Protein 3BS4 (pdb70)

Sequence (248 aa):
SLSWEIEELDREIGKIKKHSLILIHEEDASSRGKDILFYILSRKLKSSDNLVGMFSISYPLQLIIRILSSSRFGVDVIKYLENHRLAIVDTFGSFHGIMPGVWWYLEGMLSSEETLPIKYAKKAVEDHKKVWMDLNLFEGRELYGFAIISMSGYLEVFTPEETLRYLETSAEVRYGHPAYKKYPRGTNFWLWEGVKDKRVLLSVYRRADYVLKTRSSLGENGIKRELLVIKTPKVRFEYEFKGNEPKLRREGNIF

Nearest PDB structures (foldseek):
  3bs4-assembly1_A  TM=1.004E+00  e=6.504E-52  Pyrococcus horikoshii OT3
  2dr3-assembly1_E  TM=7.904E-01  e=7.275E-11  Pyrococcus horikoshii OT3
  7dy1-assembly1_A  TM=7.312E-01  e=3.753E-09  Thermosynechococcus vestitus BP-1
  7v3x-assembly1_C  TM=7.006E-01  e=1.610E-08  Synechococcus elongatus PCC 7942 = FACHB-805
  7v3x-assembly2_I  TM=6.984E-01  e=1.931E-08  Synechococcus elongatus PCC 7942 = FACHB-805

Structure (mmCIF, N/CA/C/O backbone):
data_3BS4
#
_entry.id   3BS4
#
_cell.length_a   97.241
_cell.length_b   71.121
_cell.length_c   49.581
_cell.angle_alpha   90.000
_cell.angle_beta   93.010
_cell.angle_gamma   90.000
#
_symmetry.space_group_name_H-M   'C 1 2 1'
#
loop_
_entity.id
_entity.type
_entity.pdbx_description
1 polymer 'Uncharacterized protein PH0321'
2 polymer 'Unknown peptide'
3 water water
#
loop_
_atom_site.group_PDB
_atom_site.id
_atom_site.type_symbol
_atom_site.label_atom_id
_atom_site.label_alt_id
_atom_site.label_comp_id
_atom_site.label_asym_id
_atom_site.label_entity_id
_atom_site.label_seq_id
_atom_site.pdbx_PDB_ins_code
_atom_site.Cartn_x
_atom_site.Cartn_y
_atom_site.Cartn_z
_atom_site.occupancy
_atom_site.B_iso_or_equiv
_atom_site.auth_seq_id
_atom_site.auth_comp_id
_atom_site.auth_asym_id
_atom_site.auth_atom_id
_atom_site.pdbx_PDB_model_num
ATOM 1 N N . SER A 1 2 ? 34.025 32.769 15.865 1.00 28.55 1 SER A N 1
ATOM 2 C CA . SER A 1 2 ? 32.607 32.368 16.111 1.00 28.05 1 SER A CA 1
ATOM 3 C C . SER A 1 2 ? 31.735 33.579 16.437 1.00 27.58 1 SER A C 1
ATOM 4 O O . SER A 1 2 ? 32.235 34.634 16.847 1.00 28.29 1 SER A O 1
ATOM 7 N N . LEU A 1 3 ? 30.423 33.426 16.238 1.00 25.54 2 LEU A N 1
ATOM 8 C CA . LEU A 1 3 ? 29.486 34.546 16.249 1.00 24.39 2 LEU A CA 1
ATOM 9 C C . LEU A 1 3 ? 28.434 34.359 17.332 1.00 23.34 2 LEU A C 1
ATOM 10 O O . LEU A 1 3 ? 27.998 33.248 17.569 1.00 24.26 2 LEU A O 1
ATOM 15 N N . SER A 1 4 ? 28.034 35.444 17.983 1.00 22.91 3 SER A N 1
ATOM 16 C CA . SER A 1 4 ? 27.064 35.345 19.074 1.00 22.59 3 SER A CA 1
ATOM 17 C C . SER A 1 4 ? 25.679 34.950 18.571 1.00 22.47 3 SER A C 1
ATOM 18 O O . SER A 1 4 ? 25.239 35.398 17.503 1.00 22.41 3 SER A O 1
ATOM 21 N N . TRP A 1 5 ? 24.989 34.132 19.359 1.00 22.12 4 TRP A N 1
ATOM 22 C CA . TRP A 1 5 ? 23.546 33.924 19.186 1.00 21.83 4 TRP A CA 1
ATOM 23 C C . TRP A 1 5 ? 22.711 35.168 19.498 1.00 22.87 4 TRP A C 1
ATOM 24 O O . TRP A 1 5 ? 21.513 35.196 19.201 1.00 22.58 4 TRP A O 1
ATOM 35 N N . GLU A 1 6 ? 23.335 36.171 20.136 1.00 23.09 5 GLU A N 1
ATOM 36 C CA . GLU A 1 6 ? 22.669 37.377 20.664 1.00 24.74 5 GLU A CA 1
ATOM 37 C C . GLU A 1 6 ? 21.742 37.100 21.849 1.00 25.19 5 GLU A C 1
ATOM 38 O O . GLU A 1 6 ? 20.932 37.953 22.246 1.00 25.59 5 GLU A O 1
ATOM 44 N N . ILE A 1 7 ? 21.883 35.897 22.398 1.00 25.98 6 ILE A N 1
ATOM 45 C CA . ILE A 1 7 ? 21.157 35.443 23.569 1.00 27.16 6 ILE A CA 1
ATOM 46 C C . ILE A 1 7 ? 22.212 34.762 24.428 1.00 27.12 6 ILE A C 1
ATOM 47 O O . ILE A 1 7 ? 22.779 33.743 24.037 1.00 26.89 6 ILE A O 1
ATOM 52 N N . GLU A 1 8 ? 22.494 35.363 25.582 1.00 28.09 7 GLU A N 1
ATOM 53 C CA . GLU A 1 8 ? 23.627 34.964 26.411 1.00 29.03 7 GLU A CA 1
ATOM 54 C C . GLU A 1 8 ? 23.562 33.503 26.852 1.00 28.26 7 GLU A C 1
ATOM 55 O O . GLU A 1 8 ? 24.579 32.801 26.884 1.00 28.15 7 GLU A O 1
ATOM 61 N N . GLU A 1 9 ? 22.357 33.035 27.174 1.00 27.66 8 GLU A N 1
ATOM 62 C CA . GLU A 1 9 ? 22.176 31.652 27.603 1.00 27.59 8 GLU A CA 1
ATOM 63 C C . GLU A 1 9 ? 22.595 30.644 26.535 1.00 26.74 8 GLU A C 1
ATOM 64 O O . GLU A 1 9 ? 23.152 29.601 26.844 1.00 26.43 8 GLU A O 1
ATOM 70 N N . LEU A 1 10 ? 22.326 30.964 25.271 1.00 25.73 9 LEU A N 1
ATOM 71 C CA . LEU A 1 10 ? 22.767 30.105 24.185 1.00 25.27 9 LEU A CA 1
ATOM 72 C C . LEU A 1 10 ? 24.286 30.123 24.008 1.00 25.40 9 LEU A C 1
ATOM 73 O O . LEU A 1 10 ? 24.920 29.067 23.885 1.00 25.13 9 LEU A O 1
ATOM 78 N N . ASP A 1 11 ? 24.870 31.321 23.993 1.00 25.42 10 ASP A N 1
ATOM 79 C CA . ASP A 1 11 ? 26.332 31.437 23.926 1.00 26.25 10 ASP A CA 1
ATOM 80 C C . ASP A 1 11 ? 26.992 30.611 25.043 1.00 27.38 10 ASP A C 1
ATOM 81 O O . ASP A 1 11 ? 27.942 29.872 24.795 1.00 27.48 10 ASP A O 1
ATOM 86 N N . ARG A 1 12 ? 26.457 30.713 26.256 1.00 28.80 11 ARG A N 1
ATOM 87 C CA . ARG A 1 12 ? 27.039 30.010 27.408 1.00 31.19 11 ARG A CA 1
ATOM 88 C C . ARG A 1 12 ? 26.873 28.496 27.345 1.00 31.00 11 ARG A C 1
ATOM 89 O O . ARG A 1 12 ? 27.827 27.751 27.582 1.00 31.96 11 ARG A O 1
ATOM 97 N N . GLU A 1 13 ? 25.664 28.037 27.025 1.00 30.96 12 GLU A N 1
ATOM 98 C CA . GLU A 1 13 ? 25.333 26.618 27.136 1.00 30.82 12 GLU A CA 1
ATOM 99 C C . GLU A 1 13 ? 25.702 25.773 25.932 1.00 30.40 12 GLU A C 1
ATOM 100 O O . GLU A 1 13 ? 26.100 24.625 26.088 1.00 30.74 12 GLU A O 1
ATOM 106 N N . ILE A 1 14 ? 25.564 26.315 24.726 1.00 29.48 13 ILE A N 1
ATOM 107 C CA . ILE A 1 14 ? 25.928 25.548 23.542 1.00 28.91 13 ILE A CA 1
ATOM 108 C C . ILE A 1 14 ? 27.092 26.140 22.736 1.00 28.07 13 ILE A C 1
ATOM 109 O O . ILE A 1 14 ? 27.526 25.547 21.749 1.00 28.51 13 ILE A O 1
ATOM 114 N N . GLY A 1 15 ? 27.586 27.299 23.165 1.00 27.72 14 GLY A N 1
ATOM 115 C CA . GLY A 1 15 ? 28.709 27.954 22.504 1.00 26.99 14 GLY A CA 1
ATOM 116 C C . GLY A 1 15 ? 28.253 28.818 21.348 1.00 27.10 14 GLY A C 1
ATOM 117 O O . GLY A 1 15 ? 27.126 28.682 20.868 1.00 26.48 14 GLY A O 1
ATOM 118 N N . LYS A 1 16 ? 29.138 29.705 20.912 1.00 25.98 15 LYS A N 1
ATOM 119 C CA . LYS A 1 16 ? 28.855 30.615 19.811 1.00 25.79 15 LYS A CA 1
ATOM 120 C C . LYS A 1 16 ? 28.763 29.889 18.464 1.00 24.71 15 LYS A C 1
ATOM 121 O O . LYS A 1 16 ? 29.143 28.728 18.340 1.00 24.28 15 LYS A O 1
ATOM 127 N N . ILE A 1 17 ? 28.223 30.582 17.466 1.00 23.72 16 ILE A N 1
ATOM 128 C CA . ILE A 1 17 ? 27.968 29.979 16.162 1.00 22.96 16 ILE A CA 1
ATOM 129 C C . ILE A 1 17 ? 29.230 29.925 15.310 1.00 22.97 16 ILE A C 1
ATOM 130 O O . ILE A 1 17 ? 29.906 30.934 15.143 1.00 22.84 16 ILE A O 1
ATOM 135 N N . LYS A 1 18 ? 29.529 28.748 14.768 1.00 23.63 17 LYS A N 1
ATOM 136 C CA . LYS A 1 18 ? 30.602 28.591 13.800 1.00 24.30 17 LYS A CA 1
ATOM 137 C C . LYS A 1 18 ? 30.286 29.421 12.557 1.00 24.31 17 LYS A C 1
ATOM 138 O O . LYS A 1 18 ? 29.234 29.264 11.933 1.00 23.75 17 LYS A O 1
ATOM 144 N N . LYS A 1 19 ? 31.190 30.333 12.224 1.00 23.71 18 LYS A N 1
ATOM 145 C CA . LYS A 1 19 ? 31.004 31.217 11.090 1.00 23.49 18 LYS A CA 1
ATOM 146 C C . LYS A 1 19 ? 30.642 30.441 9.811 1.00 22.74 18 LYS A C 1
ATOM 147 O O . LYS A 1 19 ? 31.235 29.402 9.502 1.00 22.92 18 LYS A O 1
ATOM 153 N N . HIS A 1 20 ? 29.632 30.947 9.106 1.00 21.84 19 HIS A N 1
ATOM 154 C CA . HIS A 1 20 ? 29.136 30.400 7.836 1.00 21.91 19 HIS A CA 1
ATOM 155 C C . HIS A 1 20 ? 28.149 29.252 7.970 1.00 20.70 19 HIS A C 1
ATOM 156 O O . HIS A 1 20 ? 27.733 28.677 6.968 1.00 21.09 19 HIS A O 1
ATOM 163 N N . SER A 1 21 ? 27.780 28.929 9.205 1.00 19.67 20 SER A N 1
ATOM 164 C CA . SER A 1 21 ? 26.819 27.881 9.452 1.00 18.87 20 SER A CA 1
ATOM 165 C C . SER A 1 21 ? 25.446 28.254 8.907 1.00 17.88 20 SER A C 1
ATOM 166 O O . SER A 1 21 ? 25.150 29.434 8.707 1.00 18.12 20 SER A O 1
ATOM 169 N N . LEU A 1 22 ? 24.627 27.223 8.692 1.00 16.72 21 LEU A N 1
ATOM 170 C CA . LEU A 1 22 ? 23.201 27.387 8.448 1.00 15.73 21 LEU A CA 1
ATOM 171 C C . LEU A 1 22 ? 22.495 26.941 9.720 1.00 15.81 21 LEU A C 1
ATOM 172 O O . LEU A 1 22 ? 22.734 25.831 10.215 1.00 15.81 21 LEU A O 1
ATOM 177 N N . ILE A 1 23 ? 21.637 27.822 10.244 1.00 14.76 22 ILE A N 1
ATOM 178 C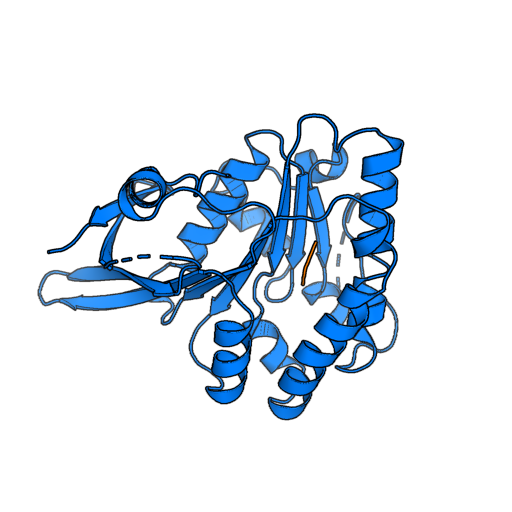 CA . ILE A 1 23 ? 20.864 27.569 11.459 1.00 14.56 22 ILE A CA 1
ATOM 179 C C . ILE A 1 23 ? 19.396 27.483 11.078 1.00 14.43 22 ILE A C 1
ATOM 180 O O . ILE A 1 23 ? 18.849 28.402 10.482 1.00 15.33 22 ILE A O 1
ATOM 185 N N . LEU A 1 24 ? 18.754 26.391 11.466 1.00 13.51 23 LEU A N 1
ATOM 186 C CA . LEU A 1 24 ? 17.304 26.273 11.330 1.00 13.82 23 LEU A CA 1
ATOM 187 C C . LEU A 1 24 ? 16.633 26.556 12.652 1.00 14.31 23 LEU A C 1
ATOM 188 O O . LEU A 1 24 ? 16.935 25.911 13.651 1.00 14.40 23 LEU A O 1
ATOM 193 N N . ILE A 1 25 ? 15.699 27.510 12.659 1.00 14.44 24 ILE A N 1
ATOM 194 C CA . ILE A 1 25 ? 14.808 27.716 13.798 1.00 15.01 24 ILE A CA 1
ATOM 195 C C . ILE A 1 25 ? 13.490 27.072 13.371 1.00 15.08 24 ILE A C 1
ATOM 196 O O . ILE A 1 25 ? 12.793 27.568 12.467 1.00 15.31 24 ILE A O 1
ATOM 201 N N . HIS A 1 26 ? 13.170 25.943 13.990 1.00 14.44 25 HIS A N 1
ATOM 202 C CA . HIS A 1 26 ? 11.919 25.247 13.716 1.00 14.68 25 HIS A CA 1
ATOM 203 C C . HIS A 1 26 ? 10.893 25.628 14.775 1.00 14.47 25 HIS A C 1
ATOM 204 O O . HIS A 1 26 ? 10.952 25.130 15.922 1.00 14.88 25 HIS A O 1
ATOM 211 N N . GLU A 1 27 ? 9.970 26.518 14.402 1.00 14.81 26 GLU A N 1
ATOM 212 C CA . GLU A 1 27 ? 8.894 26.948 15.310 1.00 16.15 26 GLU A CA 1
ATOM 213 C C . GLU A 1 27 ? 7.778 25.915 15.143 1.00 16.29 26 GLU A C 1
ATOM 214 O O . GLU A 1 27 ? 6.992 26.004 14.196 1.00 17.11 26 GLU A O 1
ATOM 220 N N . GLU A 1 28 ? 7.744 24.913 16.015 1.00 17.52 27 GLU A N 1
ATOM 221 C CA . GLU A 1 28 ? 6.824 23.778 15.822 1.00 18.79 27 GLU A CA 1
ATOM 222 C C . GLU A 1 28 ? 5.337 24.177 15.938 1.00 19.45 27 GLU A C 1
ATOM 223 O O . GLU A 1 28 ? 4.460 23.614 15.249 1.00 19.88 27 GLU A O 1
ATOM 229 N N . ASP A 1 29 ? 5.054 25.126 16.823 1.00 19.43 28 ASP A N 1
ATOM 230 C CA . ASP A 1 29 ? 3.701 25.684 16.941 1.00 20.23 28 ASP A CA 1
ATOM 231 C C . ASP A 1 29 ? 3.737 27.193 17.132 1.00 19.93 28 ASP A C 1
ATOM 232 O O . ASP A 1 29 ? 4.691 27.750 17.701 1.00 20.66 28 ASP A O 1
ATOM 237 N N . ALA A 1 30 ? 2.684 27.869 16.669 1.00 19.79 29 ALA A N 1
ATOM 238 C CA . ALA A 1 30 ? 2.670 29.305 16.652 1.00 19.29 29 ALA A CA 1
ATOM 239 C C . ALA A 1 30 ? 2.719 29.928 18.039 1.00 18.95 29 ALA A C 1
ATOM 240 O O . ALA A 1 30 ? 3.313 30.981 18.204 1.00 19.11 29 ALA A O 1
ATOM 242 N N . SER A 1 31 ? 2.108 29.269 19.025 1.00 18.70 30 SER A N 1
ATOM 243 C CA . SER A 1 31 ? 2.060 29.818 20.383 1.00 19.17 30 SER A CA 1
ATOM 244 C C . SER A 1 31 ? 3.451 29.912 20.989 1.00 18.79 30 SER A C 1
ATOM 245 O O . SER A 1 31 ? 3.678 30.711 21.884 1.00 19.31 30 SER A O 1
ATOM 248 N N . SER A 1 32 ? 4.395 29.121 20.487 1.00 18.98 31 SER A N 1
ATOM 249 C CA . SER A 1 32 ? 5.750 29.156 21.075 1.00 18.60 31 SER A CA 1
ATOM 250 C C . SER A 1 32 ? 6.476 30.481 20.845 1.00 18.56 31 SER A C 1
ATOM 251 O O . SER A 1 32 ? 7.432 30.798 21.557 1.00 18.91 31 SER A O 1
ATOM 254 N N . ARG A 1 33 ? 6.053 31.225 19.822 1.00 18.95 32 ARG A N 1
ATOM 255 C CA . ARG A 1 33 ? 6.698 32.485 19.457 1.00 19.06 32 ARG A CA 1
ATOM 256 C C . ARG A 1 33 ? 8.187 32.335 19.113 1.00 18.74 32 ARG A C 1
ATOM 257 O O . ARG A 1 33 ? 8.959 33.275 19.264 1.00 18.34 32 ARG A O 1
ATOM 265 N N . GLY A 1 34 ? 8.591 31.156 18.633 1.00 18.45 33 GLY A N 1
ATOM 266 C CA . GLY A 1 34 ? 9.962 30.983 18.146 1.00 19.34 33 GLY A CA 1
ATOM 267 C C . GLY A 1 34 ? 10.319 31.982 17.053 1.00 19.30 33 GLY A C 1
ATOM 268 O O . GLY A 1 34 ? 11.462 32.397 16.917 1.00 19.34 33 GLY A O 1
ATOM 269 N N . LYS A 1 35 ? 9.329 32.377 16.272 1.00 19.24 34 LYS A N 1
ATOM 270 C CA . LYS A 1 35 ? 9.537 33.388 15.236 1.00 20.49 34 LYS A CA 1
ATOM 271 C C . LYS A 1 35 ? 10.024 34.697 15.853 1.00 19.77 34 LYS A C 1
ATOM 272 O O . LYS A 1 35 ? 10.907 35.372 15.309 1.00 19.47 34 LYS A O 1
ATOM 278 N N . ASP A 1 36 ? 9.469 35.043 17.010 1.00 19.77 35 ASP A N 1
ATOM 279 C CA . ASP A 1 36 ? 9.888 36.270 17.704 1.00 20.52 35 ASP A CA 1
ATOM 280 C C . ASP A 1 36 ? 11.324 36.187 18.214 1.00 19.92 35 ASP A C 1
ATOM 281 O O . ASP A 1 36 ? 12.010 37.206 18.300 1.00 20.88 35 ASP A O 1
ATOM 286 N N . ILE A 1 37 ? 11.797 34.980 18.542 1.00 18.93 36 ILE A N 1
ATOM 287 C CA . ILE A 1 37 ? 13.198 34.812 18.942 1.00 19.24 36 ILE A CA 1
ATOM 288 C C . ILE A 1 37 ? 14.081 35.139 17.731 1.00 19.47 36 ILE A C 1
ATOM 289 O O . ILE A 1 37 ? 15.088 35.853 17.852 1.00 20.14 36 ILE A O 1
ATOM 294 N N . LEU A 1 38 ? 13.686 34.636 16.557 1.00 18.98 37 LEU A N 1
ATOM 295 C CA . LEU A 1 38 ? 14.463 34.913 15.352 1.00 18.46 37 LEU A CA 1
ATOM 296 C C . LEU A 1 38 ? 14.447 36.397 14.989 1.00 17.83 37 LEU A C 1
ATOM 297 O O . LEU A 1 38 ? 15.499 36.938 14.605 1.00 17.75 37 LEU A O 1
ATOM 302 N N . PHE A 1 39 ? 13.289 37.051 15.097 1.00 18.15 38 PHE A N 1
ATOM 303 C CA . PHE A 1 39 ? 13.244 38.498 14.828 1.00 18.69 38 PHE A CA 1
ATOM 304 C C . PHE A 1 39 ? 14.105 39.269 15.824 1.00 18.54 38 PHE A C 1
ATOM 305 O O . PHE A 1 39 ? 14.756 40.247 15.466 1.00 18.31 38 PHE A O 1
ATOM 313 N N . TYR A 1 40 ? 14.138 38.810 17.068 1.00 18.26 39 TYR A N 1
ATOM 314 C CA . TYR A 1 40 ? 15.035 39.422 18.038 1.00 18.95 39 TYR A CA 1
ATOM 315 C C . TYR A 1 40 ? 16.496 39.338 17.600 1.00 18.99 39 TYR A C 1
ATOM 316 O O . TYR A 1 40 ? 17.204 40.345 17.588 1.00 18.96 39 TYR A O 1
ATOM 325 N N . ILE A 1 41 ? 16.938 38.142 17.226 1.00 18.08 40 ILE A N 1
ATOM 326 C CA . ILE A 1 41 ? 18.299 37.940 16.741 1.00 18.20 40 ILE A CA 1
ATOM 327 C C . ILE A 1 41 ? 18.600 38.849 15.547 1.00 18.89 40 ILE A C 1
ATOM 328 O O . ILE A 1 41 ? 19.634 39.527 15.517 1.00 19.31 40 ILE A O 1
ATOM 333 N N . LEU A 1 42 ? 17.688 38.864 14.577 1.00 17.91 41 LEU A N 1
ATOM 334 C CA . LEU A 1 42 ? 17.814 39.720 13.397 1.00 19.34 41 LEU A CA 1
ATOM 335 C C . LEU A 1 42 ? 17.979 41.196 13.793 1.00 18.66 41 LEU A C 1
ATOM 336 O O . LEU A 1 42 ? 18.892 41.890 13.306 1.00 19.30 41 LEU A O 1
ATOM 341 N N . SER A 1 43 ? 17.114 41.664 14.694 1.00 19.36 42 SER A N 1
ATOM 342 C CA . SER A 1 43 ? 17.177 43.055 15.131 1.00 20.27 42 SER A CA 1
ATOM 343 C C . SER A 1 43 ? 18.538 43.360 15.776 1.00 20.54 42 SER A C 1
ATOM 344 O O . SER A 1 43 ? 19.092 44.452 15.581 1.00 21.38 42 SER A O 1
ATOM 347 N N . ARG A 1 44 ? 19.093 42.403 16.513 1.00 20.62 43 ARG A N 1
ATOM 348 C CA . ARG A 1 44 ? 20.379 42.616 17.184 1.00 21.85 43 ARG A CA 1
ATOM 349 C C . ARG A 1 44 ? 21.535 42.660 16.193 1.00 21.45 43 ARG A C 1
ATOM 350 O O . ARG A 1 44 ? 22.465 43.440 16.375 1.00 22.55 43 ARG A O 1
ATOM 358 N N . LYS A 1 45 ? 21.472 41.840 15.142 1.00 21.13 44 LYS A N 1
ATOM 359 C CA . LYS A 1 45 ? 22.539 41.845 14.137 1.00 20.52 44 LYS A CA 1
ATOM 360 C C . LYS A 1 45 ? 22.525 43.160 13.356 1.00 21.10 44 LYS A C 1
ATOM 361 O O . LYS A 1 45 ? 23.591 43.705 13.029 1.00 21.87 44 LYS A O 1
ATOM 367 N N . LEU A 1 46 ? 21.323 43.668 13.082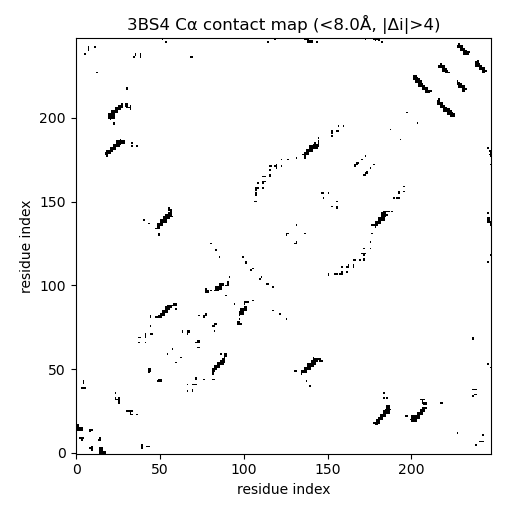 1.00 20.39 45 LEU A N 1
ATOM 368 C CA . LEU A 1 46 ? 21.174 44.956 12.402 1.00 21.32 45 LEU A CA 1
ATOM 369 C C . LEU A 1 46 ? 21.674 46.094 13.284 1.00 21.92 45 LEU A C 1
ATOM 370 O O . LEU A 1 46 ? 22.424 46.964 12.814 1.00 22.32 45 LEU A O 1
ATOM 375 N N . LYS A 1 47 ? 21.278 46.076 14.555 1.00 22.59 46 LYS A N 1
ATOM 376 C CA . LYS A 1 47 ? 21.618 47.182 15.473 1.00 23.56 46 LYS A CA 1
ATOM 377 C C . LYS A 1 47 ? 23.104 47.221 15.789 1.00 23.93 46 LYS A C 1
ATOM 378 O O . LYS A 1 47 ? 23.618 48.260 16.221 1.00 25.08 46 LYS A O 1
ATOM 384 N N . SER A 1 48 ? 23.791 46.102 15.572 1.00 23.71 47 SER A N 1
ATOM 385 C CA A SER A 1 48 ? 25.231 46.007 15.786 0.50 23.97 47 SER A CA 1
ATOM 386 C CA B SER A 1 48 ? 25.232 46.038 15.799 0.50 23.72 47 SER A CA 1
ATOM 387 C C . SER A 1 48 ? 26.033 46.311 14.512 1.00 23.61 47 SER A C 1
ATOM 388 O O . SER A 1 48 ? 27.224 45.987 14.418 1.00 24.37 47 SER A O 1
ATOM 393 N N . ASP A 1 49 ? 25.369 46.923 13.535 1.00 23.64 48 ASP A N 1
ATOM 394 C CA . ASP A 1 49 ? 25.985 47.400 12.285 1.00 23.86 48 ASP A CA 1
ATOM 395 C C . ASP A 1 49 ? 26.582 46.301 11.401 1.00 23.36 48 ASP A C 1
ATOM 396 O O . ASP A 1 49 ? 27.630 46.482 10.796 1.00 24.77 48 ASP A O 1
ATOM 401 N N . ASN A 1 50 ? 25.919 45.149 11.339 1.00 21.99 49 ASN A N 1
ATOM 402 C CA . ASN A 1 50 ? 26.330 44.097 10.414 1.00 20.68 49 ASN A CA 1
ATOM 403 C C . 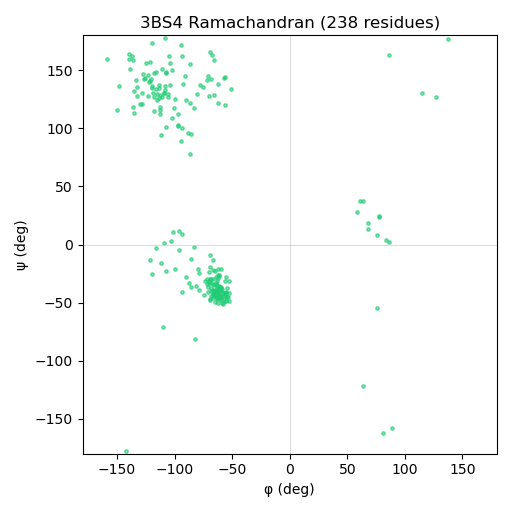ASN A 1 50 ? 25.547 44.213 9.124 1.00 19.86 49 ASN A C 1
ATOM 404 O O . ASN A 1 50 ? 24.623 45.013 9.040 1.00 21.55 49 ASN A O 1
ATOM 409 N N . LEU A 1 51 ? 25.928 43.430 8.119 1.00 18.67 50 LEU A N 1
ATOM 410 C CA . LEU A 1 51 ? 25.169 43.388 6.876 1.00 18.19 50 LEU A CA 1
ATOM 411 C C . LEU A 1 51 ? 24.156 42.256 6.955 1.00 18.23 50 LEU A C 1
ATOM 412 O O . LEU A 1 51 ? 24.482 41.189 7.455 1.00 17.91 50 LEU A O 1
ATOM 417 N N . VAL A 1 52 ? 22.941 42.506 6.482 1.00 17.91 51 VAL A N 1
ATOM 418 C CA . VAL A 1 52 ? 21.887 41.499 6.586 1.00 17.59 51 VAL A CA 1
ATOM 419 C C . VAL A 1 52 ? 21.170 41.419 5.261 1.00 17.93 51 VAL A C 1
ATOM 420 O O . VAL A 1 52 ? 20.803 42.447 4.695 1.00 17.98 51 VAL A O 1
ATOM 424 N N . GLY A 1 53 ? 20.983 40.200 4.764 1.00 17.43 52 GLY A N 1
ATOM 425 C CA . GLY A 1 53 ? 20.141 39.977 3.596 1.00 16.96 52 GLY A CA 1
ATOM 426 C C . GLY A 1 53 ? 18.948 39.179 4.087 1.00 17.59 52 GLY A C 1
ATOM 427 O O . GLY A 1 53 ? 19.132 38.236 4.860 1.00 17.98 52 GLY A O 1
ATOM 428 N N . MET A 1 54 ? 17.747 39.574 3.675 1.00 16.94 53 MET A N 1
ATOM 429 C CA . MET A 1 54 ? 16.525 38.852 4.054 1.00 18.06 53 MET A CA 1
ATOM 430 C C . MET A 1 54 ? 15.830 38.320 2.809 1.00 17.26 53 MET A C 1
ATOM 431 O O . MET A 1 54 ? 15.592 39.072 1.855 1.00 17.56 53 MET A O 1
ATOM 436 N N . PHE A 1 55 ? 15.484 37.033 2.834 1.00 16.13 54 PHE A N 1
ATOM 437 C CA . PHE A 1 55 ? 14.593 36.468 1.815 1.00 16.27 54 PHE A CA 1
ATOM 438 C C . PHE A 1 55 ? 13.216 36.482 2.427 1.00 15.84 54 PHE A C 1
ATOM 439 O O . PHE A 1 55 ? 12.901 35.670 3.300 1.00 15.58 54 PHE A O 1
ATOM 447 N N . SER A 1 56 ? 12.415 37.459 2.009 1.00 15.00 55 SER A N 1
ATOM 448 C CA . SER A 1 56 ? 11.127 37.702 2.654 1.00 14.90 55 SER A CA 1
ATOM 449 C C . SER A 1 56 ? 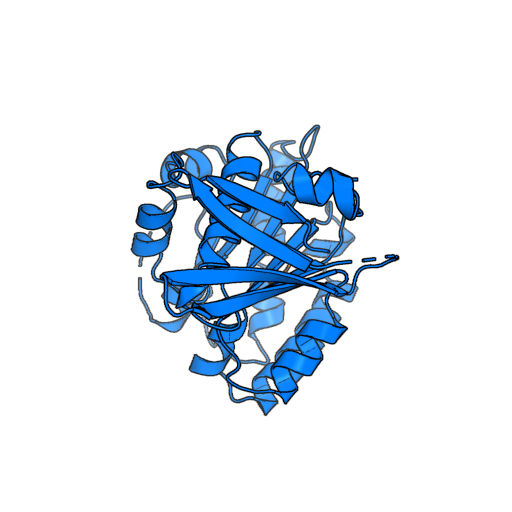10.060 36.954 1.883 1.00 15.34 55 SER A C 1
ATOM 450 O O . SER A 1 56 ? 9.508 37.467 0.922 1.00 16.10 55 SER A O 1
ATOM 453 N N . ILE A 1 57 ? 9.838 35.701 2.291 1.00 14.76 56 ILE A N 1
ATOM 454 C CA . ILE A 1 57 ? 9.074 34.725 1.520 1.00 14.79 56 ILE A CA 1
ATOM 455 C C . ILE A 1 57 ? 7.604 34.705 1.937 1.00 15.16 56 ILE A C 1
ATOM 456 O O . ILE A 1 57 ? 6.713 34.605 1.088 1.00 15.89 56 ILE A O 1
ATOM 461 N N . SER A 1 58 ? 7.362 34.791 3.244 1.00 14.44 57 SER A N 1
ATOM 462 C CA . SER A 1 58 ? 6.062 34.427 3.803 1.00 14.91 57 SER A CA 1
ATOM 463 C C . SER A 1 58 ? 5.117 35.578 4.101 1.00 15.66 57 SER A C 1
ATOM 464 O O . SER A 1 58 ? 3.898 35.334 4.228 1.00 15.85 57 SER A O 1
ATOM 467 N N . TYR A 1 59 ? 5.664 36.791 4.253 1.00 15.46 58 TYR A N 1
ATOM 468 C CA . TYR A 1 59 ? 4.879 37.939 4.733 1.00 16.27 58 TYR A CA 1
ATOM 469 C C . TYR A 1 59 ? 5.010 39.128 3.802 1.00 16.98 58 TYR A C 1
ATOM 470 O O . TYR A 1 59 ? 6.080 39.352 3.221 1.00 16.49 58 TYR A O 1
ATOM 479 N N . PRO A 1 60 ? 3.924 39.909 3.687 1.00 17.76 59 PRO A N 1
ATOM 480 C CA . PRO A 1 60 ? 4.005 41.167 2.947 1.00 18.87 59 PRO A CA 1
ATOM 481 C C . PRO A 1 60 ? 5.088 42.053 3.547 1.00 19.46 59 PRO A C 1
ATOM 482 O O . PRO A 1 60 ? 5.274 42.072 4.760 1.00 18.66 59 PRO A O 1
ATOM 486 N N . LEU A 1 61 ? 5.789 42.781 2.688 1.00 19.59 60 LEU A N 1
ATOM 487 C CA . LEU A 1 61 ? 6.825 43.690 3.135 1.00 21.17 60 LEU A CA 1
ATOM 488 C C . LEU A 1 61 ? 6.340 44.672 4.220 1.00 21.21 60 LEU A C 1
ATOM 489 O O . LEU A 1 61 ? 7.035 44.933 5.189 1.00 20.59 60 LEU A O 1
ATOM 494 N N . GLN A 1 62 ? 5.140 45.211 4.055 1.00 21.37 61 GLN A N 1
ATOM 495 C CA . GLN A 1 62 ? 4.639 46.173 5.020 1.00 22.59 61 GLN A CA 1
ATOM 496 C C . GLN A 1 62 ? 4.479 45.551 6.402 1.00 21.84 61 GLN A C 1
ATOM 497 O O . GLN A 1 62 ? 4.659 46.223 7.416 1.00 22.00 61 GLN A O 1
ATOM 503 N N . LEU A 1 63 ? 4.172 44.253 6.440 1.00 21.25 62 LEU A N 1
ATOM 504 C CA . LEU A 1 63 ? 4.121 43.540 7.703 1.00 20.68 62 LEU A CA 1
ATOM 505 C C . LEU A 1 63 ? 5.510 43.316 8.329 1.00 20.29 62 LEU A C 1
ATOM 506 O O . LEU A 1 63 ? 5.670 43.440 9.534 1.00 20.07 62 LEU A O 1
ATOM 511 N N . ILE A 1 64 ? 6.510 42.970 7.512 1.00 20.14 63 ILE A N 1
ATOM 512 C CA . ILE A 1 64 ? 7.889 42.867 7.984 1.00 19.86 63 ILE A CA 1
ATOM 513 C C . ILE A 1 64 ? 8.348 44.192 8.594 1.00 19.88 63 ILE A C 1
ATOM 514 O O . ILE A 1 64 ? 9.015 44.213 9.627 1.00 20.25 63 ILE A O 1
ATOM 519 N N . ILE A 1 65 ? 7.989 45.288 7.935 1.00 21.03 64 ILE A N 1
ATOM 520 C CA . ILE A 1 65 ? 8.368 46.610 8.404 1.00 21.09 64 ILE A CA 1
ATOM 521 C C . ILE A 1 65 ? 7.746 46.888 9.759 1.00 21.63 64 ILE A C 1
ATOM 522 O O . ILE A 1 65 ? 8.423 47.366 10.658 1.00 21.65 64 ILE A O 1
ATOM 527 N N . ARG A 1 66 ? 6.474 46.547 9.905 1.00 22.04 65 ARG A N 1
ATOM 528 C CA . ARG A 1 66 ? 5.765 46.748 11.171 1.00 23.39 65 ARG A CA 1
ATOM 529 C C . ARG A 1 66 ? 6.360 45.885 12.277 1.00 23.14 65 ARG A C 1
ATOM 530 O O . ARG A 1 66 ? 6.578 46.344 13.407 1.00 23.22 65 ARG A O 1
ATOM 538 N N . ILE A 1 67 ? 6.633 44.626 11.950 1.00 22.18 66 ILE A N 1
ATOM 539 C CA . ILE A 1 67 ? 7.204 43.711 12.931 1.00 22.14 66 ILE A CA 1
ATOM 540 C C . ILE A 1 67 ? 8.536 44.240 13.423 1.00 22.29 66 ILE A C 1
ATOM 541 O O . ILE A 1 67 ? 8.790 44.306 14.628 1.00 23.51 66 ILE A O 1
ATOM 546 N N . LEU A 1 68 ? 9.390 44.645 12.491 1.00 21.82 67 LEU A N 1
ATOM 547 C CA . LEU A 1 68 ? 10.717 45.107 12.877 1.00 22.40 67 LEU A CA 1
ATOM 548 C C . LEU A 1 68 ? 10.678 46.430 13.655 1.00 22.66 67 LEU A C 1
ATOM 549 O O . LEU A 1 68 ? 11.544 46.661 14.498 1.00 23.18 67 LEU A O 1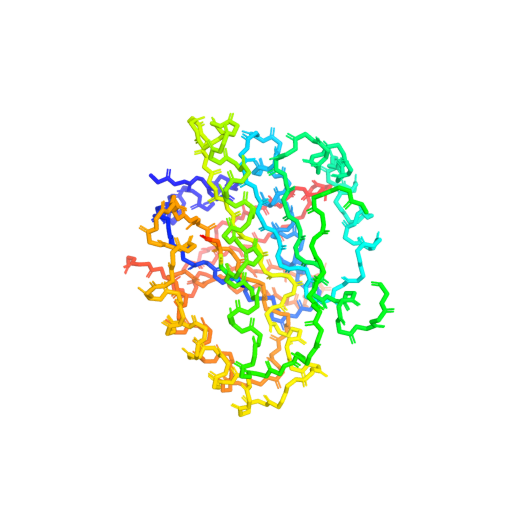
ATOM 554 N N . SER A 1 69 ? 9.682 47.278 13.381 1.00 23.41 68 SER A N 1
ATOM 555 C CA A SER A 1 69 ? 9.516 48.527 14.128 0.34 24.17 68 SER A CA 1
ATOM 556 C CA B SER A 1 69 ? 9.518 48.531 14.123 0.33 24.11 68 SER A CA 1
ATOM 557 C CA C SER A 1 69 ? 9.508 48.532 14.121 0.33 24.02 68 SER A CA 1
ATOM 558 C C . SER A 1 69 ? 9.289 48.263 15.612 1.00 24.84 68 SER A C 1
ATOM 559 O O . SER A 1 69 ? 9.700 49.063 16.467 1.00 25.30 68 SER A O 1
ATOM 566 N N . ARG A 1 70 ? 8.630 47.144 15.919 1.00 25.68 69 ARG A N 1
ATOM 567 C CA . ARG A 1 70 ? 8.403 46.720 17.309 1.00 27.37 69 ARG A CA 1
ATOM 568 C C . ARG A 1 70 ? 9.735 46.463 18.013 1.00 27.10 69 ARG A C 1
ATOM 569 O O . ARG A 1 70 ? 9.853 46.618 19.237 1.00 27.42 69 ARG A O 1
ATOM 577 N N . PHE A 1 71 ? 10.738 46.071 17.230 1.00 26.55 70 PHE A N 1
ATOM 578 C CA . PHE A 1 71 ? 12.064 45.759 17.757 1.00 26.33 70 PHE A CA 1
ATOM 579 C C . PHE A 1 71 ? 13.014 46.956 17.715 1.00 26.83 70 PHE A C 1
ATOM 580 O O . PHE A 1 71 ? 14.211 46.804 17.975 1.00 27.28 70 PHE A O 1
ATOM 588 N N . GLY A 1 72 ? 12.485 48.137 17.388 1.00 27.01 71 GLY A N 1
ATOM 589 C CA . GLY A 1 72 ? 13.298 49.359 17.320 1.00 27.17 71 GLY A CA 1
ATOM 590 C C . GLY A 1 72 ? 14.149 49.477 16.062 1.00 27.04 71 GLY A C 1
ATOM 591 O O . GLY A 1 72 ? 15.170 50.187 16.046 1.00 26.92 71 GLY A O 1
ATOM 592 N N . VAL A 1 73 ? 13.721 48.784 15.004 1.00 26.27 72 VAL A N 1
ATOM 593 C CA . VAL A 1 73 ? 14.411 48.789 13.716 1.00 25.92 72 VAL A CA 1
ATOM 594 C C . VAL A 1 73 ? 13.532 49.487 12.694 1.00 25.66 72 VAL A C 1
ATOM 595 O O . VAL A 1 73 ? 12.419 49.045 12.413 1.00 25.82 72 VAL A O 1
ATOM 599 N N . ASP A 1 74 ? 14.043 50.586 12.154 1.00 26.26 73 ASP A N 1
ATOM 600 C CA . ASP A 1 74 ? 13.378 51.288 11.076 1.00 26.66 73 ASP A CA 1
ATOM 601 C C . ASP A 1 74 ? 13.948 50.762 9.761 1.00 26.19 73 ASP A C 1
ATOM 602 O O . ASP A 1 74 ? 15.039 51.149 9.342 1.00 26.72 73 ASP A O 1
ATOM 607 N N . VAL A 1 75 ? 13.202 49.861 9.124 1.00 25.77 74 VAL A N 1
ATOM 608 C CA . VAL A 1 75 ? 13.686 49.156 7.942 1.00 25.18 74 VAL A CA 1
ATOM 609 C C . VAL A 1 75 ? 14.175 50.106 6.835 1.00 25.54 74 VAL A C 1
ATOM 610 O O . VAL A 1 75 ? 15.239 49.878 6.264 1.00 25.38 74 VAL A O 1
ATOM 614 N N . ILE A 1 76 ? 13.412 51.159 6.540 1.00 26.41 75 ILE A N 1
ATOM 615 C CA . ILE A 1 76 ? 13.798 52.106 5.474 1.00 27.30 75 ILE A CA 1
ATOM 616 C C . ILE A 1 76 ? 15.196 52.693 5.666 1.00 26.66 75 ILE A C 1
ATOM 617 O O . ILE A 1 76 ? 15.950 52.834 4.697 1.00 26.66 75 ILE A O 1
ATOM 622 N N . LYS A 1 77 ? 15.538 53.034 6.906 1.00 26.17 76 LYS A N 1
ATOM 623 C CA . LYS A 1 77 ? 16.854 53.601 7.221 1.00 26.25 76 LYS A CA 1
ATOM 624 C C . LYS A 1 77 ? 17.980 52.607 6.945 1.00 25.26 76 LYS A C 1
ATOM 625 O O . LYS A 1 77 ? 19.016 52.968 6.413 1.00 24.99 76 LYS A O 1
ATOM 631 N N . TYR A 1 78 ? 17.776 51.347 7.332 1.00 23.82 77 TYR A N 1
ATOM 632 C CA . TYR A 1 78 ? 18.792 50.332 7.088 1.00 22.38 77 TYR A CA 1
ATOM 633 C C . TYR A 1 78 ? 18.889 50.008 5.609 1.00 21.74 77 TYR A C 1
ATOM 634 O O . TYR A 1 78 ? 19.968 49.699 5.111 1.00 21.25 77 TYR A O 1
ATOM 643 N N . LEU A 1 79 ? 17.766 50.070 4.903 1.00 21.53 78 LEU A N 1
ATOM 644 C CA . LEU A 1 79 ? 17.783 49.883 3.457 1.00 22.52 78 LEU A CA 1
ATOM 645 C C . LEU A 1 79 ? 18.554 51.008 2.767 1.00 23.65 78 LEU A C 1
ATOM 646 O O . LEU A 1 79 ? 19.447 50.760 1.952 1.00 23.31 78 LEU A O 1
ATOM 651 N N . GLU A 1 80 ? 18.219 52.245 3.120 1.00 24.73 79 GLU A N 1
ATOM 652 C CA . GLU A 1 80 ? 18.791 53.395 2.425 1.00 27.00 79 GLU A CA 1
ATOM 653 C C . GLU A 1 80 ? 20.279 53.567 2.748 1.00 26.19 79 GLU A C 1
ATOM 654 O O . GLU A 1 80 ? 21.036 54.136 1.960 1.00 27.41 79 GLU A O 1
ATOM 660 N N . ASN A 1 81 ? 20.705 53.041 3.886 1.00 25.22 80 ASN A N 1
ATOM 661 C CA . ASN A 1 81 ? 22.105 53.103 4.286 1.00 24.94 80 ASN A CA 1
ATOM 662 C C . ASN A 1 81 ? 22.885 51.842 3.929 1.00 24.09 80 ASN A C 1
ATOM 663 O O . ASN A 1 81 ? 24.007 51.658 4.386 1.00 23.44 80 ASN A O 1
ATOM 668 N N . HIS A 1 82 ? 22.275 50.989 3.108 1.00 23.08 81 HIS A N 1
ATOM 669 C CA . HIS A 1 82 ? 22.953 49.838 2.487 1.00 23.50 81 HIS A CA 1
ATOM 670 C C . HIS A 1 82 ? 23.356 48.738 3.464 1.00 22.70 81 HIS A C 1
ATOM 671 O O . HIS A 1 82 ? 24.215 47.923 3.143 1.00 23.54 81 HIS A O 1
ATOM 678 N N . ARG A 1 83 ? 22.747 48.723 4.648 1.00 21.50 82 ARG A N 1
ATOM 679 C CA . ARG A 1 83 ? 23.043 47.691 5.644 1.00 20.91 82 ARG A CA 1
ATOM 680 C C . ARG A 1 83 ? 22.173 46.462 5.439 1.00 20.23 82 ARG A C 1
ATOM 681 O O . ARG A 1 83 ? 22.598 45.339 5.724 1.00 20.77 82 ARG A O 1
ATOM 689 N N . LEU A 1 84 ? 20.950 46.701 4.983 1.00 19.09 83 LEU A N 1
ATOM 690 C CA . LEU A 1 84 ? 19.959 45.640 4.797 1.00 19.34 83 LEU A CA 1
ATOM 691 C C . LEU A 1 84 ? 19.594 45.515 3.316 1.00 19.43 83 LEU A C 1
ATOM 692 O O . LEU A 1 84 ? 19.363 46.532 2.647 1.00 19.41 83 LEU A O 1
ATOM 697 N N . ALA A 1 85 ? 19.557 44.279 2.813 1.00 18.50 84 ALA A N 1
ATOM 698 C CA . ALA A 1 85 ? 19.045 43.993 1.465 1.00 18.02 84 ALA A CA 1
ATOM 699 C C . ALA A 1 85 ? 17.864 43.052 1.631 1.00 18.51 84 ALA A C 1
ATOM 700 O O . ALA A 1 85 ? 17.939 42.122 2.424 1.00 19.37 84 ALA A O 1
ATOM 702 N N . ILE A 1 86 ? 16.782 43.309 0.900 1.00 17.97 85 ILE A N 1
ATOM 703 C CA . ILE A 1 86 ? 15.605 42.438 0.977 1.00 18.68 85 ILE A CA 1
ATOM 704 C C . ILE A 1 86 ? 15.285 41.924 -0.404 1.00 19.20 85 ILE A C 1
ATOM 705 O O . ILE A 1 86 ? 15.191 42.711 -1.355 1.00 20.63 85 ILE A O 1
ATOM 710 N N . VAL A 1 87 ? 15.145 40.604 -0.530 1.00 18.17 86 VAL A N 1
ATOM 711 C CA . VAL A 1 87 ? 14.520 40.046 -1.731 1.00 18.81 86 VAL A CA 1
ATOM 712 C C . VAL A 1 87 ? 13.067 39.815 -1.348 1.00 18.42 86 VAL A C 1
ATOM 713 O O . VAL A 1 87 ? 12.765 38.974 -0.493 1.00 18.53 86 VAL A O 1
ATOM 717 N N . ASP A 1 88 ? 12.168 40.574 -1.953 1.00 17.99 87 ASP A N 1
ATOM 718 C CA . ASP A 1 88 ? 10.755 40.464 -1.610 1.00 17.01 87 ASP A CA 1
ATOM 719 C C . ASP A 1 88 ? 10.097 39.364 -2.424 1.00 16.54 87 ASP A C 1
ATOM 720 O O . ASP A 1 88 ? 9.393 39.602 -3.408 1.00 16.36 87 ASP A O 1
ATOM 725 N N . THR A 1 89 ? 10.353 38.138 -1.992 1.00 15.83 88 THR A N 1
ATOM 726 C CA . THR A 1 89 ? 9.809 36.963 -2.647 1.00 15.63 88 THR A CA 1
ATOM 727 C C . THR A 1 89 ? 8.279 36.957 -2.562 1.00 15.78 88 THR A C 1
ATOM 728 O O . THR A 1 89 ? 7.582 36.616 -3.535 1.00 15.40 88 THR A O 1
ATOM 732 N N . PHE A 1 90 ? 7.746 37.338 -1.409 1.00 15.34 89 PHE A N 1
ATOM 733 C CA . PHE A 1 90 ? 6.297 37.381 -1.242 1.00 15.63 89 PHE A CA 1
ATOM 734 C C . PHE A 1 90 ? 5.674 38.305 -2.290 1.00 16.01 89 PHE A C 1
ATOM 735 O O . PHE A 1 90 ? 4.729 37.915 -2.994 1.00 16.17 89 PHE A O 1
ATOM 743 N N . GLY A 1 91 ? 6.190 39.526 -2.398 1.00 16.26 90 GLY A N 1
ATOM 744 C CA . GLY A 1 91 ? 5.608 40.466 -3.373 1.00 17.14 90 GLY A CA 1
ATOM 745 C C . GLY A 1 91 ? 5.776 39.963 -4.798 1.00 17.90 90 GLY A C 1
ATOM 746 O O . GLY A 1 91 ? 4.905 40.170 -5.655 1.00 18.88 90 GLY A O 1
ATOM 747 N N . SER A 1 92 ? 6.890 39.290 -5.052 1.00 17.78 91 SER A N 1
ATOM 748 C CA . SER A 1 92 ? 7.182 38.731 -6.369 1.00 18.39 91 SER A CA 1
ATOM 749 C C . SER A 1 92 ? 6.164 37.667 -6.747 1.00 19.08 91 SER A C 1
ATOM 750 O O . SER A 1 92 ? 5.640 37.688 -7.859 1.00 19.86 91 SER A O 1
ATOM 753 N N . PHE A 1 93 ? 5.863 36.752 -5.823 1.00 18.50 92 PHE A N 1
ATOM 754 C CA . PHE A 1 93 ? 4.862 35.729 -6.104 1.00 18.97 92 PHE A CA 1
ATOM 755 C C . PHE A 1 93 ? 3.446 36.270 -6.169 1.00 19.67 92 PHE A C 1
ATOM 756 O O . PHE A 1 93 ? 2.606 35.712 -6.892 1.00 21.34 92 PHE A O 1
ATOM 764 N N . HIS A 1 94 ? 3.164 37.316 -5.395 1.00 19.47 93 HIS A N 1
ATOM 765 C CA . HIS A 1 94 ? 1.795 37.773 -5.234 1.00 21.29 93 HIS A CA 1
ATOM 766 C C . HIS A 1 94 ? 1.465 39.033 -6.031 1.00 23.04 93 HIS A C 1
ATOM 767 O O . HIS A 1 94 ? 0.358 39.551 -5.930 1.00 24.06 93 HIS A O 1
ATOM 774 N N . GLY A 1 95 ? 2.430 39.512 -6.809 1.00 25.00 94 GLY A N 1
ATOM 775 C CA . GLY A 1 95 ? 2.186 40.561 -7.805 1.00 27.41 94 GLY A CA 1
ATOM 776 C C . GLY A 1 95 ? 2.075 41.964 -7.253 1.00 29.24 94 GLY A C 1
ATOM 777 O O . GLY A 1 95 ? 1.457 42.847 -7.881 1.00 30.66 94 GLY A O 1
ATOM 778 N N . ILE A 1 96 ? 2.679 42.189 -6.092 1.00 29.47 95 ILE A N 1
ATOM 779 C CA . ILE A 1 96 ? 2.701 43.518 -5.496 1.00 30.61 95 ILE A CA 1
ATOM 780 C C . ILE A 1 96 ? 4.110 44.026 -5.183 1.00 30.63 95 ILE A C 1
ATOM 781 O O . ILE A 1 96 ? 4.919 43.329 -4.565 1.00 30.20 95 ILE A O 1
ATOM 786 N N . MET A 1 100 ? 11.210 50.786 -3.484 1.00 38.79 99 MET A N 1
ATOM 787 C CA . MET A 1 100 ? 11.951 50.999 -2.256 1.00 38.32 99 MET A CA 1
ATOM 788 C C . MET A 1 100 ? 13.427 50.667 -2.515 1.00 37.77 99 MET A C 1
ATOM 789 O O . MET A 1 100 ? 13.737 49.621 -3.093 1.00 37.85 99 MET A O 1
ATOM 794 N N . PRO A 1 101 ? 14.350 51.567 -2.130 1.00 37.08 100 PRO A N 1
ATOM 795 C CA . PRO A 1 101 ? 15.777 51.240 -2.282 1.00 36.29 100 PRO A CA 1
ATOM 796 C C . PRO A 1 101 ? 16.161 50.028 -1.443 1.00 34.89 100 PRO A C 1
ATOM 797 O O . PRO A 1 101 ? 15.711 49.902 -0.306 1.00 35.47 100 PRO A O 1
ATOM 801 N N . GLY A 1 102 ? 16.968 49.139 -2.013 1.00 33.27 101 GLY A N 1
ATOM 802 C CA . GLY A 1 102 ? 17.436 47.960 -1.295 1.00 30.83 101 GLY A CA 1
ATOM 803 C C . GLY A 1 102 ? 16.493 46.769 -1.348 1.00 29.24 101 GLY A C 1
ATOM 804 O O . GLY A 1 102 ? 16.786 45.729 -0.747 1.00 28.67 101 GLY A O 1
ATOM 805 N N . VAL A 1 103 ? 15.378 46.909 -2.060 1.00 27.51 102 VAL A N 1
ATOM 806 C CA . VAL A 1 103 ? 14.368 45.828 -2.165 1.00 26.20 102 VAL A CA 1
ATOM 807 C C . VAL A 1 103 ? 14.332 45.303 -3.591 1.00 25.94 102 VAL A C 1
ATOM 808 O O . VAL A 1 103 ? 13.977 46.033 -4.535 1.00 26.08 102 VAL A O 1
ATOM 812 N N . TRP A 1 104 ? 14.704 44.036 -3.720 1.00 25.11 103 TRP A N 1
ATOM 813 C CA A TRP A 1 104 ? 14.769 43.347 -5.000 0.50 25.32 103 TRP A CA 1
ATOM 814 C CA B TRP A 1 104 ? 14.783 43.363 -5.002 0.50 24.88 103 TRP A CA 1
ATOM 815 C C . TRP A 1 104 ? 13.524 42.540 -5.249 1.00 24.57 103 TRP A C 1
ATOM 816 O O . TRP A 1 104 ? 13.039 41.844 -4.349 1.00 23.05 103 TRP A O 1
ATOM 837 N N . TYR A 1 105 ? 13.014 42.627 -6.477 1.00 24.37 104 TYR A N 1
ATOM 838 C CA . TYR A 1 105 ? 11.861 41.849 -6.928 1.00 24.92 104 TYR A CA 1
ATOM 839 C C . TYR A 1 105 ? 12.275 40.865 -7.998 1.00 25.14 104 TYR A C 1
ATOM 840 O O . TYR A 1 105 ? 13.052 41.217 -8.880 1.00 25.59 104 TYR A O 1
ATOM 849 N N . LEU A 1 106 ? 11.754 39.644 -7.906 1.00 24.88 105 LEU A N 1
ATOM 850 C CA . LEU A 1 106 ? 12.064 38.577 -8.860 1.00 25.55 105 LEU A CA 1
ATOM 851 C C . LEU A 1 106 ? 11.058 38.613 -10.001 1.00 26.30 105 LEU A C 1
ATOM 852 O O . LEU A 1 106 ? 9.845 38.540 -9.776 1.00 26.63 105 LEU A O 1
ATOM 857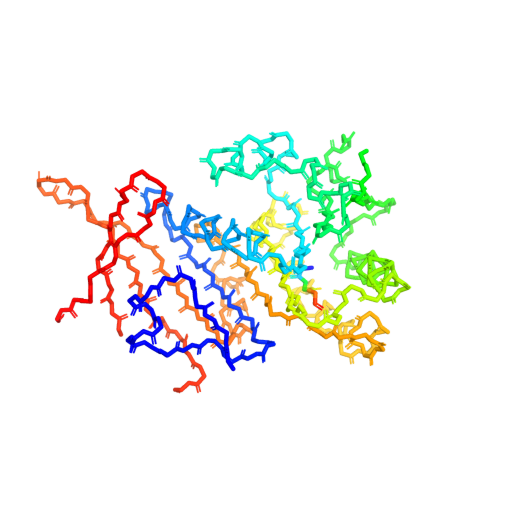 N N . GLU A 1 107 ? 11.580 38.709 -11.222 1.00 26.99 106 GLU A N 1
ATOM 858 C CA . GLU A 1 107 ? 10.766 38.912 -12.414 1.00 27.88 106 GLU A CA 1
ATOM 859 C C . GLU A 1 107 ? 10.655 37.607 -13.194 1.00 27.34 106 GLU A C 1
ATOM 860 O O . GLU A 1 107 ? 11.505 36.735 -13.061 1.00 26.91 106 GLU A O 1
ATOM 866 N N . GLY A 1 108 ? 9.605 37.476 -14.003 1.00 27.10 107 GLY A N 1
ATOM 867 C CA . GLY A 1 108 ? 9.421 36.287 -14.840 1.00 26.88 107 GLY A CA 1
ATOM 868 C C . GLY A 1 108 ? 8.820 35.084 -14.141 1.00 27.39 107 GLY A C 1
ATOM 869 O O . GLY A 1 108 ? 8.216 35.202 -13.067 1.00 27.06 107 GLY A O 1
ATOM 870 N N . MET A 1 109 ? 8.989 33.914 -14.752 1.00 27.06 108 MET A N 1
ATOM 871 C CA . MET A 1 109 ? 8.451 32.685 -14.197 1.00 27.00 108 MET A CA 1
ATOM 872 C C . MET A 1 109 ? 9.228 32.336 -12.947 1.00 26.24 108 MET A C 1
ATOM 873 O O . MET A 1 109 ? 10.463 32.283 -12.960 1.00 24.84 108 MET A O 1
ATOM 878 N N . LEU A 1 110 ? 8.485 32.109 -11.870 1.00 25.98 109 LEU A N 1
ATOM 879 C CA . LEU A 1 110 ? 9.075 31.674 -10.612 1.00 25.85 109 LEU A CA 1
ATOM 880 C C . LEU A 1 110 ? 8.667 30.247 -10.303 1.00 25.60 109 LEU A C 1
ATOM 881 O O . LEU A 1 110 ? 7.602 29.981 -9.736 1.00 27.19 109 LEU A O 1
ATOM 886 N N . SER A 1 111 ? 9.511 29.311 -10.689 1.00 24.59 110 SER A N 1
ATOM 887 C CA . SER A 1 111 ? 9.206 27.927 -10.443 1.00 23.95 110 SER A CA 1
ATOM 888 C C . SER A 1 111 ? 10.293 27.338 -9.580 1.00 23.51 110 SER A C 1
ATOM 889 O O . SER A 1 111 ? 11.313 27.991 -9.308 1.00 23.44 110 SER A O 1
ATOM 892 N N . SER A 1 112 ? 10.077 26.101 -9.157 1.00 22.66 111 SER A N 1
ATOM 893 C CA . SER A 1 112 ? 11.045 25.376 -8.379 1.00 22.24 111 SER A CA 1
ATOM 894 C C . SER A 1 112 ? 12.352 25.225 -9.147 1.00 21.78 111 SER A C 1
ATOM 895 O O . SER A 1 112 ? 13.389 24.987 -8.541 1.00 22.19 111 SER A O 1
ATOM 898 N N . GLU A 1 113 ? 12.291 25.363 -10.483 1.00 21.29 112 GLU A N 1
ATOM 899 C CA A GLU A 1 113 ? 13.458 25.242 -11.358 0.50 21.50 112 GLU A CA 1
ATOM 900 C CA B GLU A 1 113 ? 13.498 25.241 -11.293 0.50 20.97 112 GLU A CA 1
ATOM 901 C C . GLU A 1 113 ? 14.168 26.577 -11.631 1.00 20.25 112 GLU A C 1
ATOM 902 O O . GLU A 1 113 ? 15.370 26.624 -11.790 1.00 20.14 112 GLU A O 1
ATOM 913 N N . THR A 1 114 ? 13.403 27.657 -11.736 1.00 20.07 113 THR A N 1
ATOM 914 C CA . THR A 1 114 ? 13.986 28.959 -12.111 1.00 19.52 113 THR A CA 1
ATOM 915 C C . THR A 1 114 ? 14.438 29.782 -10.906 1.00 19.69 113 THR A C 1
ATOM 916 O O . THR A 1 114 ? 15.343 30.616 -11.022 1.00 19.21 113 THR A O 1
ATOM 920 N N . LEU A 1 115 ? 13.789 29.559 -9.762 1.00 18.37 114 LEU A N 1
ATOM 921 C CA . LEU A 1 115 ? 14.006 30.410 -8.591 1.00 18.65 114 LEU A CA 1
ATOM 922 C C . LEU A 1 115 ? 15.473 30.429 -8.086 1.00 18.11 114 LEU A C 1
ATOM 923 O O . LEU A 1 115 ? 15.987 31.508 -7.772 1.00 18.33 114 LEU A O 1
ATOM 928 N N . PRO A 1 116 ? 16.141 29.263 -7.974 1.00 18.66 115 PRO A N 1
ATOM 929 C CA . PRO A 1 116 ? 17.527 29.280 -7.488 1.00 18.73 115 PRO A CA 1
ATOM 930 C C . PRO A 1 116 ? 18.467 30.233 -8.227 1.00 18.91 115 PRO A C 1
ATOM 931 O O . PRO A 1 116 ? 19.168 31.004 -7.570 1.00 18.44 115 PRO A O 1
ATOM 935 N N . ILE A 1 117 ? 18.477 30.197 -9.559 1.00 18.43 116 ILE A N 1
ATOM 936 C CA . ILE A 1 117 ? 19.355 31.098 -10.323 1.00 19.54 116 ILE A CA 1
ATOM 937 C C . ILE A 1 117 ? 18.906 32.559 -10.200 1.00 18.76 116 ILE A C 1
ATOM 938 O O . ILE A 1 117 ? 19.739 33.484 -10.181 1.00 19.56 116 ILE A O 1
ATOM 943 N N . LYS A 1 118 ? 17.600 32.784 -10.092 1.00 17.81 117 LYS A N 1
ATOM 944 C CA . LYS A 1 118 ? 17.109 34.150 -9.911 1.00 17.29 117 LYS A CA 1
ATOM 945 C C . LYS A 1 118 ? 17.541 34.717 -8.546 1.00 17.38 117 LYS A C 1
ATOM 946 O O . LYS A 1 118 ? 17.929 35.891 -8.445 1.00 17.99 117 LYS A O 1
ATOM 952 N N . TYR A 1 119 ? 17.515 33.875 -7.510 1.00 16.57 118 TYR A N 1
ATOM 953 C CA . TYR A 1 119 ? 18.050 34.315 -6.215 1.00 16.64 118 TYR A CA 1
ATOM 954 C C . TYR A 1 119 ? 19.543 34.612 -6.306 1.00 16.83 118 TYR A C 1
ATOM 955 O O . TYR A 1 119 ? 20.026 35.594 -5.734 1.00 17.42 118 TYR A O 1
ATOM 964 N N . ALA A 1 120 ? 20.274 33.747 -7.001 1.00 16.51 119 ALA A N 1
ATOM 965 C CA . ALA A 1 120 ? 21.733 33.880 -7.047 1.00 17.95 119 ALA A CA 1
ATOM 966 C C . ALA A 1 120 ? 22.109 35.202 -7.689 1.00 18.12 119 ALA A C 1
ATOM 967 O O . ALA A 1 120 ? 23.029 35.873 -7.242 1.00 18.82 119 ALA A O 1
ATOM 969 N N . LYS A 1 121 ? 21.372 35.580 -8.725 1.00 18.82 120 LYS A N 1
ATOM 970 C CA A LYS A 1 121 ? 21.617 36.832 -9.422 0.50 19.18 120 LYS A CA 1
ATOM 971 C CA B LYS A 1 121 ? 21.630 36.840 -9.411 0.50 19.32 120 LYS A CA 1
ATOM 972 C C . LYS A 1 121 ? 21.351 38.022 -8.500 1.00 19.20 120 LYS A C 1
ATOM 973 O O . LYS A 1 121 ? 22.139 38.957 -8.458 1.00 19.33 120 LYS A O 1
ATOM 984 N N . ALA A 1 122 ? 20.248 37.962 -7.749 1.00 18.25 121 ALA A N 1
ATOM 985 C CA . ALA A 1 122 ? 19.901 39.046 -6.795 1.00 17.44 121 ALA A CA 1
ATOM 986 C C . ALA A 1 122 ? 20.962 39.158 -5.727 1.00 17.60 121 ALA A C 1
ATOM 987 O O . ALA A 1 122 ? 21.413 40.259 -5.395 1.00 18.27 121 ALA A O 1
ATOM 989 N N . VAL A 1 123 ? 21.363 38.011 -5.185 1.00 16.22 122 VAL A N 1
ATOM 990 C CA . VAL A 1 123 ? 22.385 37.991 -4.159 1.00 16.06 122 VAL A CA 1
ATOM 991 C C . VAL A 1 123 ? 23.692 38.581 -4.696 1.00 17.27 122 VAL A C 1
ATOM 992 O O . VAL A 1 123 ? 24.312 39.415 -4.027 1.00 17.69 122 VAL A O 1
ATOM 996 N N . GLU A 1 124 ? 24.107 38.153 -5.890 1.00 17.28 123 GLU A N 1
ATOM 997 C CA . GLU A 1 124 ? 25.335 38.686 -6.488 1.00 19.38 123 GLU A CA 1
ATOM 998 C C . GLU A 1 124 ? 25.241 40.204 -6.599 1.00 19.58 123 GLU A C 1
ATOM 999 O O . GLU A 1 124 ? 26.207 40.925 -6.289 1.00 20.21 123 GLU A O 1
ATOM 1005 N N . ASP A 1 125 ? 24.080 40.691 -7.031 1.00 20.12 124 ASP A N 1
ATOM 1006 C CA . ASP A 1 125 ? 23.894 42.126 -7.208 1.00 21.72 124 ASP A CA 1
ATOM 1007 C C . ASP A 1 125 ? 24.019 42.896 -5.881 1.00 22.02 124 ASP A C 1
ATOM 1008 O O . ASP A 1 125 ? 24.709 43.936 -5.831 1.00 21.32 124 ASP A O 1
ATOM 1013 N N . HIS A 1 126 ? 23.421 42.366 -4.804 1.00 21.12 125 HIS A N 1
ATOM 1014 C CA . HIS A 1 126 ? 23.564 42.973 -3.461 1.00 22.15 125 HIS A CA 1
ATOM 1015 C C . HIS A 1 126 ? 25.007 42.986 -3.040 1.00 21.15 125 HIS A C 1
ATOM 1016 O O . HIS A 1 126 ? 25.490 43.953 -2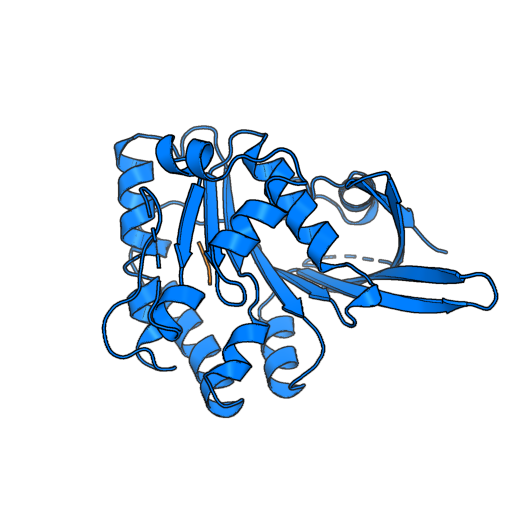.439 1.00 20.64 125 HIS A O 1
ATOM 1023 N N . LYS A 1 127 ? 25.686 41.864 -3.261 1.00 19.80 126 LYS A N 1
ATOM 1024 C CA . LYS A 1 127 ? 27.039 41.716 -2.754 1.00 18.84 126 LYS A CA 1
ATOM 1025 C C . LYS A 1 127 ? 27.987 42.605 -3.550 1.00 19.80 126 LYS A C 1
ATOM 1026 O O . LYS A 1 127 ? 28.990 43.061 -3.020 1.00 19.82 126 LYS A O 1
ATOM 1032 N N . LYS A 1 128 ? 27.671 42.842 -4.824 1.00 19.33 127 LYS A N 1
ATOM 1033 C CA . LYS A 1 128 ? 28.506 43.765 -5.634 1.00 20.36 127 LYS A CA 1
ATOM 1034 C C . LYS A 1 128 ? 28.413 45.180 -5.069 1.00 19.84 127 LYS A C 1
ATOM 1035 O O . LYS A 1 128 ? 29.423 45.901 -5.013 1.00 19.50 127 LYS A O 1
ATOM 1041 N N . VAL A 1 129 ? 27.214 45.584 -4.654 1.00 18.84 128 VAL A N 1
ATOM 1042 C CA . VAL A 1 129 ? 27.046 46.900 -4.022 1.00 19.75 128 VAL A CA 1
ATOM 1043 C C . VAL A 1 129 ? 27.863 46.963 -2.725 1.00 19.20 128 VAL A C 1
ATOM 1044 O O . VAL A 1 129 ? 28.623 47.915 -2.499 1.00 19.45 128 VAL A O 1
ATOM 1048 N N . TRP A 1 130 ? 27.700 45.963 -1.859 1.00 18.13 129 TRP A N 1
ATOM 1049 C CA . TRP A 1 130 ? 28.443 45.949 -0.604 1.00 18.24 129 TRP A CA 1
ATOM 1050 C C . TRP A 1 130 ? 29.934 45.990 -0.842 1.00 18.17 129 TRP A C 1
ATOM 1051 O O . TRP A 1 130 ? 30.667 46.688 -0.119 1.00 18.91 129 TRP A O 1
ATOM 1062 N N . MET A 1 131 ? 30.402 45.228 -1.829 1.00 17.29 130 MET A N 1
ATOM 1063 C CA . MET A 1 131 ? 31.846 45.176 -2.098 1.00 17.62 130 MET A CA 1
ATOM 1064 C C . MET A 1 131 ? 32.338 46.527 -2.657 1.00 17.80 130 MET A C 1
ATOM 1065 O O . MET A 1 131 ? 33.392 47.039 -2.232 1.00 18.23 130 MET A O 1
ATOM 1070 N N . ASP A 1 132 ? 31.575 47.091 -3.595 1.00 17.81 131 ASP A N 1
ATOM 1071 C CA . ASP A 1 132 ? 31.959 48.398 -4.171 1.00 17.95 131 ASP A CA 1
ATOM 1072 C C . ASP A 1 132 ? 32.119 49.459 -3.076 1.00 17.80 131 ASP A C 1
ATOM 1073 O O . ASP A 1 132 ? 33.045 50.273 -3.118 1.00 17.29 131 ASP A O 1
ATOM 1078 N N . LEU A 1 133 ? 31.207 49.460 -2.110 1.00 16.92 132 LEU A N 1
ATOM 1079 C CA . LEU A 1 133 ? 31.239 50.440 -1.030 1.00 17.06 132 LEU A CA 1
ATOM 1080 C C . LEU A 1 133 ? 32.188 50.064 0.107 1.00 17.89 132 LEU A C 1
ATOM 1081 O O . LEU A 1 133 ? 32.337 50.824 1.078 1.00 18.40 132 LEU A O 1
ATOM 1086 N N . ASN A 1 134 ? 32.816 48.892 -0.023 1.00 18.12 133 ASN A N 1
ATOM 1087 C CA . ASN A 1 134 ? 33.727 48.329 0.999 1.00 19.03 133 ASN A CA 1
ATOM 1088 C C . ASN A 1 134 ? 33.035 48.090 2.340 1.00 19.34 133 ASN A C 1
ATOM 1089 O O . ASN A 1 134 ? 33.616 48.289 3.419 1.00 19.16 133 ASN A O 1
ATOM 1094 N N . LEU A 1 135 ? 31.781 47.649 2.271 1.00 18.83 134 LEU A N 1
ATOM 1095 C CA . LEU A 1 135 ? 30.995 47.511 3.481 1.00 19.34 134 LEU A CA 1
ATOM 1096 C C . LEU A 1 135 ? 31.206 46.176 4.180 1.00 19.18 134 LEU A C 1
ATOM 1097 O O . LEU A 1 135 ? 30.785 46.039 5.321 1.00 19.12 134 LEU A O 1
ATOM 1102 N N . PHE A 1 136 ? 31.843 45.202 3.530 1.00 19.77 135 PHE A N 1
ATOM 1103 C CA . PHE A 1 136 ? 32.136 43.946 4.234 1.00 21.18 135 PHE A CA 1
ATOM 1104 C C . PHE A 1 136 ? 33.190 44.142 5.319 1.00 22.73 135 PHE A C 1
ATOM 1105 O O . PHE A 1 136 ? 33.188 43.449 6.336 1.00 22.69 135 PHE A O 1
ATOM 1113 N N . GLU A 1 137 ? 34.087 45.103 5.099 1.00 24.08 136 GLU A N 1
ATOM 1114 C CA . GLU A 1 137 ? 35.190 45.349 6.021 1.00 25.81 136 GLU A CA 1
ATOM 1115 C C . GLU A 1 137 ? 34.714 45.622 7.442 1.00 24.66 136 GLU A C 1
ATOM 1116 O O . GLU A 1 137 ? 33.959 46.553 7.673 1.00 24.99 136 GLU A O 1
ATOM 1122 N N . GLY A 1 138 ? 35.155 44.781 8.381 1.00 25.07 137 GLY A N 1
ATOM 1123 C CA . GLY A 1 138 ? 34.830 44.937 9.800 1.00 24.93 137 GLY A CA 1
ATOM 1124 C C . GLY A 1 138 ? 33.411 44.530 10.167 1.00 25.13 137 GLY A C 1
ATOM 1125 O O . GLY A 1 138 ? 32.970 44.752 11.295 1.00 26.61 137 GLY A O 1
ATOM 1126 N N . ARG A 1 139 ? 32.703 43.933 9.207 1.00 24.04 138 ARG A N 1
ATOM 1127 C CA . ARG A 1 139 ? 31.320 43.497 9.410 1.00 23.76 138 ARG A CA 1
ATOM 1128 C C . ARG A 1 139 ? 31.175 42.014 9.164 1.00 23.13 138 ARG A C 1
ATOM 1129 O O . ARG A 1 139 ? 32.009 41.390 8.502 1.00 23.95 138 ARG A O 1
ATOM 1137 N N . GLU A 1 140 ? 30.128 41.446 9.758 1.00 22.22 139 GLU A N 1
ATOM 1138 C CA . GLU A 1 140 ? 29.679 40.111 9.400 1.00 22.14 139 GLU A CA 1
ATOM 1139 C C . GLU A 1 140 ? 28.446 40.215 8.504 1.00 20.38 139 GLU A C 1
ATOM 1140 O O . GLU A 1 140 ? 27.682 41.176 8.599 1.00 20.05 139 GLU A O 1
ATOM 1146 N N . LEU A 1 141 ? 28.283 39.222 7.624 1.00 20.54 140 LEU A N 1
ATOM 1147 C CA . LEU A 1 141 ? 27.100 39.110 6.772 1.00 19.99 140 LEU A CA 1
ATOM 1148 C C . LEU A 1 141 ? 26.207 37.996 7.294 1.00 18.53 140 LEU A C 1
ATOM 1149 O O . LEU A 1 141 ? 26.667 36.874 7.544 1.00 18.12 140 LEU A O 1
ATOM 1154 N N . TYR A 1 142 ? 24.936 38.325 7.465 1.00 17.70 141 TYR A N 1
ATOM 1155 C CA . TYR A 1 142 ? 23.955 37.333 7.904 1.00 18.18 141 TYR A CA 1
ATOM 1156 C C . TYR A 1 142 ? 22.844 37.271 6.887 1.00 17.77 141 TYR A C 1
ATOM 1157 O O . TYR A 1 142 ? 22.498 38.290 6.306 1.00 18.82 141 TYR A O 1
ATOM 1166 N N . GLY A 1 143 ? 22.277 36.081 6.688 1.00 16.51 142 GLY A N 1
ATOM 1167 C CA . GLY A 1 143 ? 21.057 35.940 5.883 1.00 16.03 142 GLY A CA 1
ATOM 1168 C C . GLY A 1 143 ? 19.943 35.387 6.743 1.00 14.80 142 GLY A C 1
ATOM 1169 O O . GLY A 1 143 ? 20.190 34.621 7.693 1.00 15.12 142 GLY A O 1
ATOM 1170 N N . PHE A 1 144 ? 18.720 35.808 6.430 1.00 14.15 143 PHE A N 1
ATOM 1171 C CA . PHE A 1 144 ? 17.522 35.288 7.110 1.00 14.12 143 PHE A CA 1
ATOM 1172 C C . PHE A 1 144 ? 16.496 34.924 6.073 1.00 14.77 143 PHE A C 1
ATOM 1173 O O . PHE A 1 144 ? 16.207 35.759 5.209 1.00 15.12 143 PHE A O 1
ATOM 1181 N N . ALA A 1 145 ? 15.960 33.699 6.122 1.00 13.67 144 ALA A N 1
ATOM 1182 C CA . ALA A 1 145 ? 14.864 33.306 5.204 1.00 13.98 144 ALA A CA 1
ATOM 1183 C C . ALA A 1 145 ? 13.580 33.092 6.008 1.00 14.20 144 ALA A C 1
ATOM 1184 O O . ALA A 1 145 ? 13.497 32.143 6.808 1.00 15.18 144 ALA A O 1
ATOM 1186 N N . ILE A 1 146 ? 12.614 33.992 5.781 1.00 14.66 145 ILE A N 1
ATOM 1187 C CA A ILE A 1 146 ? 11.405 34.053 6.584 0.50 14.55 145 ILE A CA 1
ATOM 1188 C CA B ILE A 1 146 ? 11.403 34.118 6.577 0.50 14.11 145 ILE A CA 1
ATOM 1189 C C . ILE A 1 146 ? 10.184 33.902 5.672 1.00 14.05 145 ILE A C 1
ATOM 1190 O O . ILE A 1 146 ? 9.741 34.864 5.048 1.00 13.68 145 ILE A O 1
ATOM 1199 N N . SER A 1 147 ? 9.654 32.685 5.549 1.00 13.96 146 SER A N 1
ATOM 1200 C CA . SER A 1 147 ? 10.147 31.455 6.139 1.00 13.70 146 SER A CA 1
ATOM 1201 C C . SER A 1 147 ? 10.105 30.327 5.144 1.00 14.23 146 SER A C 1
ATOM 1202 O O . SER A 1 147 ? 9.444 30.443 4.098 1.00 14.72 146 SER A O 1
ATOM 1205 N N . MET A 1 148 ? 10.881 29.276 5.358 1.00 14.52 147 MET A N 1
ATOM 1206 C CA . MET A 1 148 ? 11.297 28.404 4.278 1.00 14.94 147 MET A CA 1
ATOM 1207 C C . MET A 1 148 ? 9.998 27.545 4.112 1.00 15.18 147 MET A C 1
ATOM 1208 O O . MET A 1 148 ? 9.704 26.996 3.038 1.00 15.13 147 MET A O 1
ATOM 1213 N N . SER A 1 149 ? 9.191 27.448 5.178 1.00 15.66 148 SER A N 1
ATOM 1214 C CA . SER A 1 149 ? 7.895 26.757 5.121 1.00 16.00 148 SER A CA 1
ATOM 1215 C C . SER A 1 149 ? 6.921 27.428 4.138 1.00 16.05 148 SER A C 1
ATOM 1216 O O . SER A 1 149 ? 5.978 26.793 3.643 1.00 17.10 148 SER A O 1
ATOM 1219 N N . GLY A 1 150 ? 7.163 28.705 3.831 1.00 15.35 149 GLY A N 1
ATOM 1220 C CA . GLY A 1 150 ? 6.330 29.442 2.880 1.00 15.06 149 GLY A CA 1
ATOM 1221 C C . GLY A 1 150 ? 6.333 28.858 1.479 1.00 15.08 149 GLY A C 1
ATOM 1222 O O . GLY A 1 150 ? 5.376 29.060 0.719 1.00 15.89 149 GLY A O 1
ATOM 1223 N N . TYR A 1 151 ? 7.400 28.149 1.106 1.00 14.73 150 TYR A N 1
ATOM 1224 C CA . TYR A 1 151 ? 7.464 27.577 -0.249 1.00 14.70 150 TYR A CA 1
ATOM 1225 C C . TYR A 1 151 ? 6.346 26.577 -0.506 1.00 15.66 150 TYR A C 1
ATOM 1226 O O . TYR A 1 151 ? 5.978 26.375 -1.642 1.00 16.24 150 TYR A O 1
ATOM 1235 N N . LEU A 1 152 ? 5.839 25.944 0.543 1.00 15.87 151 LEU A N 1
ATOM 1236 C CA . LEU A 1 152 ? 4.769 24.970 0.368 1.00 17.31 151 LEU A CA 1
ATOM 1237 C C . LEU A 1 152 ? 3.453 25.625 -0.055 1.00 18.18 151 LEU A C 1
ATOM 1238 O O . LEU A 1 152 ? 2.498 24.912 -0.414 1.00 19.36 151 LEU A O 1
ATOM 1243 N N . GLU A 1 153 ? 3.385 26.961 -0.027 1.00 18.45 152 GLU A N 1
ATOM 1244 C CA . GLU A 1 153 ? 2.192 27.665 -0.526 1.00 19.76 152 GLU A CA 1
ATOM 1245 C C . GLU A 1 153 ? 2.207 27.772 -2.046 1.00 20.52 152 GLU A C 1
ATOM 1246 O O . GLU A 1 153 ? 1.149 27.948 -2.666 1.00 22.56 152 GLU A O 1
ATOM 1252 N N . VAL A 1 154 ? 3.396 27.654 -2.648 1.00 20.55 153 VAL A N 1
ATOM 1253 C CA . VAL A 1 154 ? 3.570 27.845 -4.097 1.00 20.47 153 VAL A CA 1
ATOM 1254 C C . VAL A 1 154 ? 4.111 26.606 -4.823 1.00 20.81 153 VAL A C 1
ATOM 1255 O O . VAL A 1 154 ? 3.902 26.459 -6.036 1.00 21.86 153 VAL A O 1
ATOM 1259 N N . PHE A 1 155 ? 4.829 25.751 -4.091 1.00 20.18 154 PHE A N 1
ATOM 1260 C CA . PHE A 1 155 ? 5.408 24.518 -4.654 1.00 19.74 154 PHE A CA 1
ATOM 1261 C C . PHE A 1 155 ? 4.791 23.295 -3.977 1.00 19.93 154 PHE A C 1
ATOM 1262 O O . PHE A 1 155 ? 4.473 23.319 -2.790 1.00 19.45 154 PHE A O 1
ATOM 1270 N N . THR A 1 156 ? 4.669 22.190 -4.714 1.00 20.21 155 THR A N 1
ATOM 1271 C CA . THR A 1 156 ? 4.339 20.916 -4.082 1.00 20.25 155 THR A CA 1
ATOM 1272 C C . THR A 1 156 ? 5.498 20.448 -3.188 1.00 20.64 155 THR A C 1
ATOM 1273 O O . THR A 1 156 ? 6.616 20.966 -3.301 1.00 19.55 155 THR A O 1
ATOM 1277 N N . PRO A 1 157 ? 5.249 19.496 -2.276 1.00 20.24 156 PRO A N 1
ATOM 1278 C CA . PRO A 1 157 ? 6.377 18.949 -1.529 1.00 20.85 156 PRO A CA 1
ATOM 1279 C C . PRO A 1 157 ? 7.504 18.392 -2.421 1.00 21.01 156 PRO A C 1
ATOM 1280 O O . PRO A 1 157 ? 8.684 18.610 -2.144 1.00 20.41 156 PRO A O 1
ATOM 1284 N N . GLU A 1 158 ? 7.130 17.694 -3.488 1.00 21.99 157 GLU A N 1
ATOM 1285 C CA . GLU A 1 158 ? 8.091 17.126 -4.412 1.00 22.74 157 GLU A CA 1
ATOM 1286 C C . GLU A 1 158 ? 8.921 18.233 -5.077 1.00 21.73 157 GLU A C 1
ATOM 1287 O O . GLU A 1 158 ? 10.155 18.144 -5.154 1.00 21.66 157 GLU A O 1
ATOM 1293 N N . GLU A 1 159 ? 8.232 19.286 -5.522 1.00 20.28 158 GLU A N 1
ATOM 1294 C CA . GLU A 1 159 ? 8.885 20.455 -6.115 1.00 20.32 158 GLU A CA 1
ATOM 1295 C C . GLU A 1 159 ? 9.807 21.141 -5.121 1.00 18.96 158 GLU A C 1
ATOM 1296 O O . GLU A 1 159 ? 10.909 21.560 -5.486 1.00 18.09 158 GLU A O 1
ATOM 1302 N N . THR A 1 160 ? 9.356 21.249 -3.871 1.00 17.25 159 THR A N 1
ATOM 1303 C CA . THR A 1 160 ? 10.157 21.914 -2.832 1.00 16.92 159 THR A CA 1
ATOM 1304 C C . THR A 1 160 ? 11.418 21.110 -2.541 1.00 17.28 159 THR A C 1
ATOM 1305 O O . THR A 1 160 ? 12.503 21.665 -2.405 1.00 16.47 159 THR A O 1
ATOM 1309 N N . LEU A 1 161 ? 11.288 19.785 -2.505 1.00 17.61 160 LEU A N 1
ATOM 1310 C CA . LEU A 1 161 ? 12.457 18.945 -2.273 1.00 17.40 160 LEU A CA 1
ATOM 1311 C C . LEU A 1 161 ? 13.480 19.082 -3.389 1.00 17.70 160 LEU A C 1
ATOM 1312 O O . LEU A 1 161 ? 14.678 19.160 -3.121 1.00 17.94 160 LEU A O 1
ATOM 1317 N N . ARG A 1 162 ? 13.014 19.123 -4.632 1.00 17.94 161 ARG A N 1
ATOM 1318 C CA . ARG A 1 162 ? 13.908 19.347 -5.784 1.00 18.78 161 ARG A CA 1
ATOM 1319 C C . ARG A 1 162 ? 14.507 20.739 -5.733 1.00 18.36 161 ARG A C 1
ATOM 1320 O O . ARG A 1 162 ? 15.693 20.924 -5.998 1.00 18.28 161 ARG A O 1
ATOM 1328 N N . TYR A 1 163 ? 13.677 21.723 -5.391 1.00 17.49 162 TYR A N 1
ATOM 1329 C CA . TYR A 1 163 ? 14.140 23.105 -5.256 1.00 16.66 162 TYR A CA 1
ATOM 1330 C C . TYR A 1 163 ? 15.298 23.256 -4.257 1.00 16.45 162 TYR A C 1
ATOM 1331 O O . TYR A 1 163 ? 16.288 23.960 -4.522 1.00 16.63 162 TYR A O 1
ATOM 1340 N N . LEU A 1 164 ? 15.169 22.589 -3.110 1.00 15.81 163 LEU A N 1
ATOM 1341 C CA . LEU A 1 164 ? 16.209 22.636 -2.084 1.00 15.55 163 LEU A CA 1
ATOM 1342 C C . LEU A 1 164 ? 17.514 22.090 -2.628 1.00 16.11 163 LEU A C 1
ATOM 1343 O O . LEU A 1 164 ? 18.582 22.626 -2.319 1.00 16.18 163 LEU A O 1
ATOM 1348 N N . GLU A 1 165 ? 17.424 21.024 -3.428 1.00 17.12 164 GLU A N 1
ATOM 1349 C CA . GLU A 1 165 ? 18.647 20.436 -3.975 1.00 18.75 164 GLU A CA 1
ATOM 1350 C C . GLU A 1 165 ? 19.237 21.291 -5.092 1.00 18.56 164 GLU A C 1
ATOM 1351 O O . GLU A 1 165 ? 20.432 21.551 -5.104 1.00 20.24 164 GLU A O 1
ATOM 1357 N N . THR A 1 166 ? 18.398 21.781 -5.989 1.00 18.78 165 THR A N 1
ATOM 1358 C CA . THR A 1 166 ? 18.887 22.657 -7.074 1.00 19.12 165 THR A CA 1
ATOM 1359 C C . THR A 1 166 ? 19.512 23.931 -6.511 1.00 18.75 165 THR A C 1
ATOM 1360 O O . THR A 1 166 ? 20.500 24.426 -7.045 1.00 18.46 165 THR A O 1
ATOM 1364 N N . SER A 1 167 ? 18.923 24.469 -5.442 1.00 17.79 166 SER A N 1
ATOM 1365 C CA . SER A 1 167 ? 19.503 25.616 -4.736 1.00 18.62 166 SER A CA 1
ATOM 1366 C C . SER A 1 167 ? 20.906 25.309 -4.269 1.00 18.98 166 SER A C 1
ATOM 1367 O O . SER A 1 167 ? 21.816 26.101 -4.454 1.00 19.62 166 SER A O 1
ATOM 1370 N N . ALA A 1 168 ? 21.082 24.142 -3.661 1.00 18.63 167 ALA A N 1
ATOM 1371 C CA . ALA A 1 168 ? 22.408 23.758 -3.160 1.00 19.44 167 ALA A CA 1
ATOM 1372 C C . ALA A 1 168 ? 23.383 23.642 -4.326 1.00 20.59 167 ALA A C 1
ATOM 1373 O O . ALA A 1 168 ? 24.529 24.075 -4.224 1.00 20.45 167 ALA A O 1
ATOM 1375 N N . GLU A 1 169 ? 22.906 23.106 -5.445 1.00 21.15 168 GLU A N 1
ATOM 1376 C CA . GLU A 1 169 ? 23.737 22.943 -6.647 1.00 23.82 168 GLU A CA 1
ATOM 1377 C C . GLU A 1 169 ? 24.193 24.298 -7.198 1.00 23.65 168 GLU A C 1
ATOM 1378 O O . GLU A 1 169 ? 25.361 24.475 -7.572 1.00 24.06 168 GLU A O 1
ATOM 1384 N N . VAL A 1 170 ? 23.269 25.249 -7.271 1.00 23.77 169 VAL A N 1
ATOM 1385 C CA . VAL A 1 170 ? 23.599 26.599 -7.735 1.00 24.16 169 VAL A CA 1
ATOM 1386 C C . VAL A 1 170 ? 24.615 27.280 -6.810 1.00 25.03 169 VAL A C 1
ATOM 1387 O O . VAL A 1 170 ? 25.571 27.901 -7.280 1.00 25.60 169 VAL A O 1
ATOM 1391 N N . ARG A 1 171 ? 24.413 27.161 -5.503 1.00 25.55 170 ARG A N 1
ATOM 1392 C CA . ARG A 1 171 ? 25.311 27.762 -4.520 1.00 27.25 170 ARG A CA 1
ATOM 1393 C C . ARG A 1 171 ? 26.728 27.186 -4.554 1.00 28.05 170 ARG A C 1
ATOM 1394 O O . ARG A 1 171 ? 27.694 27.875 -4.237 1.00 28.70 170 ARG A O 1
ATOM 1402 N N . TYR A 1 172 ? 26.852 25.930 -4.970 1.00 28.18 171 TYR A N 1
ATOM 1403 C CA . TYR A 1 172 ? 28.160 25.285 -5.048 1.00 29.39 171 TYR A CA 1
ATOM 1404 C C . TYR A 1 172 ? 29.104 25.999 -6.017 1.00 29.39 171 TYR A C 1
ATOM 1405 O O . TYR A 1 172 ? 30.312 26.058 -5.769 1.00 30.15 171 TYR A O 1
ATOM 1414 N N . GLY A 1 173 ? 28.564 26.524 -7.115 1.00 29.04 172 GLY A N 1
ATOM 1415 C CA . GLY A 1 173 ? 29.409 27.094 -8.174 1.00 28.84 172 GLY A CA 1
ATOM 1416 C C . GLY A 1 173 ? 29.220 28.554 -8.565 1.00 28.50 172 GLY A C 1
ATOM 1417 O O . GLY A 1 173 ? 30.065 29.128 -9.266 1.00 28.87 172 GLY A O 1
ATOM 1418 N N . HIS A 1 174 ? 28.126 29.165 -8.122 1.00 27.20 173 HIS A N 1
ATOM 1419 C CA . HIS A 1 174 ? 27.791 30.519 -8.564 1.00 26.09 173 HIS A CA 1
ATOM 1420 C C . HIS A 1 174 ? 28.711 31.597 -7.971 1.00 25.39 173 HIS A C 1
ATOM 1421 O O . HIS A 1 174 ? 29.101 31.506 -6.803 1.00 25.00 173 HIS A O 1
ATOM 1428 N N . PRO A 1 175 ? 29.071 32.621 -8.787 1.00 24.87 174 PRO A N 1
ATOM 1429 C CA . PRO A 1 175 ? 29.911 33.729 -8.307 1.00 25.12 174 PRO A CA 1
ATOM 1430 C C . PRO A 1 175 ? 29.408 34.416 -7.048 1.00 24.62 174 PRO A C 1
ATOM 1431 O O . PRO A 1 175 ? 30.216 34.881 -6.249 1.00 25.10 174 PRO A O 1
ATOM 1435 N N . ALA A 1 176 ? 28.090 34.458 -6.855 1.00 24.59 175 ALA A N 1
ATOM 1436 C CA . ALA A 1 176 ? 27.516 35.078 -5.652 1.00 24.93 175 ALA A CA 1
ATOM 1437 C C . ALA A 1 176 ? 28.078 34.476 -4.368 1.00 25.41 175 ALA A C 1
ATOM 1438 O O . ALA A 1 176 ? 28.132 35.135 -3.335 1.00 24.40 175 ALA A O 1
ATOM 1440 N N . TYR A 1 177 ? 28.489 33.211 -4.439 1.00 26.37 176 TYR A N 1
ATOM 1441 C CA . TYR A 1 177 ? 28.977 32.493 -3.265 1.00 27.98 176 TYR A CA 1
ATOM 1442 C C . TYR A 1 177 ? 30.455 32.175 -3.311 1.00 29.36 176 TYR A C 1
ATOM 1443 O O . TYR A 1 177 ? 31.055 31.857 -2.281 1.00 30.12 176 TYR A O 1
ATOM 1452 N N . LYS A 1 178 ? 31.040 32.273 -4.498 1.00 30.68 177 LYS A N 1
ATOM 1453 C CA . LYS A 1 178 ? 32.442 31.897 -4.665 1.00 32.03 177 LYS A CA 1
ATOM 1454 C C . LYS A 1 178 ? 33.383 33.085 -4.851 1.00 31.98 177 LYS A C 1
ATOM 1455 O O . LYS A 1 178 ? 34.576 32.970 -4.582 1.00 33.19 177 LYS A O 1
ATOM 1461 N N . LYS A 1 179 ? 32.849 34.221 -5.298 1.00 31.73 178 LYS A N 1
ATOM 1462 C CA . LYS A 1 179 ? 33.665 35.402 -5.593 1.00 31.57 178 LYS A CA 1
ATOM 1463 C C . LYS A 1 179 ? 33.461 36.555 -4.591 1.00 30.78 178 LYS A C 1
ATOM 1464 O O . LYS A 1 179 ? 34.074 37.609 -4.726 1.00 30.62 178 LYS A O 1
ATOM 1470 N N . TYR A 1 180 ? 32.607 36.334 -3.588 1.00 28.75 179 TYR A N 1
ATOM 1471 C CA . TYR A 1 180 ? 32.331 37.315 -2.530 1.00 28.03 179 TYR A CA 1
ATOM 1472 C C . TYR A 1 180 ? 32.302 36.599 -1.188 1.00 26.94 179 TYR A C 1
ATOM 1473 O O . TYR A 1 180 ? 32.124 35.381 -1.170 1.00 26.39 179 TYR A O 1
ATOM 1482 N N . PRO A 1 181 ? 32.427 37.353 -0.069 1.00 26.41 180 PRO A N 1
ATOM 1483 C CA . PRO A 1 181 ? 32.309 36.757 1.254 1.00 25.71 180 PRO A CA 1
ATOM 1484 C C . PRO A 1 181 ? 30.977 36.033 1.404 1.00 25.95 180 PRO A C 1
ATOM 1485 O O . PRO A 1 181 ? 29.971 36.461 0.842 1.00 25.56 180 PRO A O 1
ATOM 1489 N N . ARG A 1 182 ? 31.002 34.924 2.130 1.00 26.13 181 ARG A N 1
ATOM 1490 C CA . ARG A 1 182 ? 29.796 34.155 2.398 1.00 26.22 181 ARG A CA 1
ATOM 1491 C C . ARG A 1 182 ? 29.194 34.602 3.730 1.00 24.56 181 ARG A C 1
ATOM 1492 O O . ARG A 1 182 ? 29.859 35.242 4.563 1.00 25.43 181 ARG A O 1
ATOM 1500 N N . GLY A 1 183 ? 27.932 34.267 3.941 1.00 22.29 182 GLY A N 1
ATOM 1501 C CA . GLY A 1 183 ? 27.272 34.670 5.180 1.00 20.40 182 GLY A CA 1
ATOM 1502 C C . GLY A 1 183 ? 27.013 33.524 6.137 1.00 20.14 182 GLY A C 1
ATOM 1503 O O . GLY A 1 183 ? 27.336 32.358 5.852 1.00 20.09 182 GLY A O 1
ATOM 1504 N N . THR A 1 184 ? 26.451 33.889 7.281 1.00 18.40 183 THR A N 1
ATOM 1505 C CA . THR A 1 184 ? 25.930 32.946 8.264 1.00 17.69 183 THR A CA 1
ATOM 1506 C C . THR A 1 184 ? 24.424 33.124 8.158 1.00 16.56 183 THR A C 1
ATOM 1507 O O . THR A 1 184 ? 23.923 34.252 8.190 1.00 17.03 183 THR A O 1
ATOM 1511 N N . ASN A 1 185 ? 23.704 32.008 8.032 1.00 15.17 184 ASN A N 1
ATOM 1512 C CA . ASN A 1 185 ? 22.312 32.044 7.578 1.00 14.57 184 ASN A CA 1
ATOM 1513 C C . ASN A 1 185 ? 21.365 31.431 8.568 1.00 14.99 184 ASN A C 1
ATOM 1514 O O . ASN A 1 185 ? 21.672 30.404 9.163 1.00 14.89 184 ASN A O 1
ATOM 1519 N N . PHE A 1 186 ? 20.210 32.071 8.721 1.00 14.72 185 PHE A N 1
ATOM 1520 C CA . PHE A 1 186 ? 19.130 31.561 9.569 1.00 15.12 185 PHE A CA 1
ATOM 1521 C C . PHE A 1 186 ? 17.918 31.291 8.724 1.00 15.73 185 PHE A C 1
ATOM 1522 O O . PHE A 1 186 ? 17.461 32.161 7.998 1.00 16.76 185 PHE A O 1
ATOM 1530 N N . TRP A 1 187 ? 17.396 30.077 8.832 1.00 14.04 186 TRP A N 1
ATOM 1531 C CA . TRP A 1 187 ? 16.148 29.711 8.172 1.00 13.93 186 TRP A CA 1
ATOM 1532 C C . TRP A 1 187 ? 15.079 29.573 9.235 1.00 13.92 186 TRP A C 1
ATOM 1533 O O . TRP A 1 187 ? 15.315 28.946 10.261 1.00 15.01 186 TRP A O 1
ATOM 1544 N N . LEU A 1 188 ? 13.891 30.102 8.971 1.00 13.24 187 LEU A N 1
ATOM 1545 C CA . LEU A 1 188 ? 12.761 29.870 9.861 1.00 13.63 187 LEU A CA 1
ATOM 1546 C C . LEU A 1 188 ? 11.829 28.843 9.216 1.00 13.83 187 LEU A C 1
ATOM 1547 O O . LEU A 1 188 ? 11.530 28.948 8.035 1.00 14.97 187 LEU A O 1
ATOM 1552 N N . TRP A 1 189 ? 11.321 27.892 10.000 1.00 13.72 188 TRP A N 1
ATOM 1553 C CA . TRP A 1 189 ? 10.281 26.996 9.486 1.00 12.97 188 TRP A CA 1
ATOM 1554 C C . TRP A 1 189 ? 9.125 27.011 10.474 1.00 13.83 188 TRP A C 1
ATOM 1555 O O . TRP A 1 189 ? 9.328 26.685 11.633 1.00 14.24 188 TRP A O 1
ATOM 1566 N N . GLU A 1 190 ? 7.934 27.409 10.005 1.00 13.95 189 GLU A N 1
ATOM 1567 C CA . GLU A 1 190 ? 6.757 27.556 10.873 1.00 15.80 189 GLU A CA 1
ATOM 1568 C C . GLU A 1 190 ? 5.848 26.353 10.721 1.00 16.85 189 GLU A C 1
ATOM 1569 O O . GLU A 1 190 ? 5.326 26.107 9.631 1.00 18.33 189 GLU A O 1
ATOM 1575 N N . GLY A 1 191 ? 5.670 25.614 11.810 1.00 16.73 190 GLY A N 1
ATOM 1576 C CA . GLY A 1 191 ? 4.740 24.470 11.822 1.00 17.68 190 GLY A CA 1
ATOM 1577 C C . GLY A 1 191 ? 5.401 23.177 11.393 1.00 18.87 190 GLY A C 1
ATOM 1578 O O . GLY A 1 191 ? 6.627 23.016 11.497 1.00 18.56 190 GLY A O 1
ATOM 1579 N N . VAL A 1 192 ? 4.595 22.224 10.937 1.00 19.26 191 VAL A N 1
ATOM 1580 C CA . VAL A 1 192 ? 5.156 20.963 10.457 1.00 20.58 191 VAL A CA 1
ATOM 1581 C C . VAL A 1 192 ? 4.964 20.951 8.957 1.00 21.47 191 VAL A C 1
ATOM 1582 O O . VAL A 1 192 ? 5.936 21.123 8.197 1.00 20.77 191 VAL A O 1
ATOM 1586 N N . LYS A 1 193 ? 3.703 20.797 8.538 1.00 21.92 192 LYS A N 1
ATOM 1587 C CA . LYS A 1 193 ? 3.256 20.969 7.143 1.00 23.30 192 LYS A CA 1
ATOM 1588 C C . LYS A 1 193 ? 3.615 19.825 6.191 1.00 23.76 192 LYS A C 1
ATOM 1589 O O . LYS A 1 193 ? 2.728 19.291 5.507 1.00 24.69 192 LYS A O 1
ATOM 1595 N N . ASP A 1 194 ? 4.897 19.480 6.112 1.00 23.08 193 ASP A N 1
ATOM 1596 C CA . ASP A 1 194 ? 5.322 18.301 5.346 1.00 23.03 193 ASP A CA 1
ATOM 1597 C C . ASP A 1 194 ? 6.568 17.706 5.964 1.00 22.51 193 ASP A C 1
ATOM 1598 O O . ASP A 1 194 ? 7.623 18.333 5.974 1.00 21.96 193 ASP A O 1
ATOM 1603 N N . LYS A 1 195 ? 6.450 16.482 6.466 1.00 22.19 194 LYS A N 1
ATOM 1604 C CA . LYS A 1 195 ? 7.548 15.874 7.203 1.00 22.78 194 LYS A CA 1
ATOM 1605 C C . LYS A 1 195 ? 8.764 15.595 6.332 1.00 21.84 194 LYS A C 1
ATOM 1606 O O . LYS A 1 195 ? 9.910 15.680 6.812 1.00 20.87 194 LYS A O 1
ATOM 1612 N N . ARG A 1 196 ? 8.530 15.254 5.059 1.00 21.28 195 ARG A N 1
ATOM 1613 C CA . ARG A 1 196 ? 9.650 14.984 4.148 1.00 20.48 195 ARG A CA 1
ATOM 1614 C C . ARG A 1 196 ? 10.467 16.230 3.879 1.00 19.73 195 ARG A C 1
ATOM 1615 O O . ARG A 1 196 ? 11.698 16.183 3.848 1.00 19.47 195 ARG A O 1
ATOM 1623 N N . VAL A 1 197 ? 9.792 17.346 3.655 1.00 18.61 196 VAL A N 1
ATOM 1624 C CA . VAL A 1 197 ? 10.531 18.588 3.402 1.00 17.99 196 VAL A CA 1
ATOM 1625 C C . VAL A 1 197 ? 11.261 19.027 4.674 1.00 18.37 196 VAL A C 1
ATOM 1626 O O . VAL A 1 197 ? 12.414 19.478 4.638 1.00 17.56 196 VAL A O 1
ATOM 1630 N N . LEU A 1 198 ? 10.597 18.878 5.816 1.00 18.44 197 LEU A N 1
ATOM 1631 C CA . LEU A 1 198 ? 11.231 19.190 7.082 1.00 19.28 197 LEU A CA 1
ATOM 1632 C C . LEU A 1 198 ? 12.462 18.323 7.331 1.00 19.39 197 LEU A C 1
ATOM 1633 O O . LEU A 1 198 ? 13.465 18.790 7.855 1.00 19.67 197 LEU A O 1
ATOM 1638 N N . LEU A 1 199 ? 12.405 17.053 6.922 1.00 19.51 198 LEU A N 1
ATOM 1639 C CA . LEU A 1 199 ? 13.566 16.170 7.021 1.00 20.01 198 LEU A CA 1
ATOM 1640 C C . LEU A 1 199 ? 14.760 16.715 6.229 1.00 18.90 198 LEU A C 1
ATOM 1641 O O . LEU A 1 199 ? 15.894 16.691 6.701 1.00 19.35 198 LEU A O 1
ATOM 1646 N N . SER A 1 200 ? 14.497 17.218 5.028 1.00 17.13 199 SER A N 1
ATOM 1647 C CA . SER A 1 200 ? 15.558 17.755 4.178 1.00 16.90 199 SER A CA 1
ATOM 1648 C C . SER A 1 200 ? 16.170 19.009 4.779 1.00 17.06 199 SER A C 1
ATOM 1649 O O . SER A 1 200 ? 17.393 19.168 4.781 1.00 17.34 199 SER A O 1
ATOM 1652 N N . VAL A 1 201 ? 15.340 19.906 5.310 1.00 16.38 200 VAL A N 1
ATOM 1653 C CA . VAL A 1 201 ? 15.913 21.130 5.873 1.00 16.43 200 VAL A CA 1
ATOM 1654 C C . VAL A 1 201 ? 16.656 20.863 7.174 1.00 16.03 200 VAL A C 1
ATOM 1655 O O . VAL A 1 201 ? 17.667 21.513 7.453 1.00 16.49 200 VAL A O 1
ATOM 1659 N N . TYR A 1 202 ? 16.178 19.905 7.979 1.00 15.63 201 TYR A N 1
ATOM 1660 C CA . TYR A 1 202 ? 16.950 19.504 9.161 1.00 15.71 201 TYR A CA 1
ATOM 1661 C C . TYR A 1 202 ? 18.330 18.990 8.746 1.00 16.45 201 TYR A C 1
ATOM 1662 O O . TYR A 1 202 ? 19.357 19.316 9.370 1.00 17.76 201 TYR A O 1
ATOM 1671 N N . ARG A 1 203 ? 18.358 18.153 7.710 1.00 15.73 202 ARG A N 1
ATOM 1672 C CA . ARG A 1 203 ? 19.625 17.549 7.292 1.00 16.18 202 ARG A CA 1
ATOM 1673 C C . ARG A 1 203 ? 20.604 18.610 6.794 1.00 16.66 202 ARG A C 1
ATOM 1674 O O . ARG A 1 203 ? 21.823 18.544 7.057 1.00 17.58 202 ARG A O 1
ATOM 1682 N N . ARG A 1 204 ? 20.080 19.605 6.085 1.00 16.03 203 ARG A N 1
ATOM 1683 C CA . ARG A 1 204 ? 20.919 20.622 5.460 1.00 16.00 203 ARG A CA 1
ATOM 1684 C C . ARG A 1 204 ? 21.492 21.609 6.473 1.00 16.62 203 ARG A C 1
ATOM 1685 O O . ARG A 1 204 ? 22.596 22.148 6.286 1.00 17.91 203 ARG A O 1
ATOM 1693 N N . ALA A 1 205 ? 20.741 21.862 7.537 1.00 16.76 204 ALA A N 1
ATOM 1694 C CA . ALA A 1 205 ? 21.182 22.796 8.585 1.00 16.97 204 ALA A CA 1
ATOM 1695 C C . ALA A 1 205 ? 22.336 22.258 9.440 1.00 17.55 204 ALA A C 1
ATOM 1696 O O . ALA A 1 205 ? 22.393 21.055 9.733 1.00 18.34 204 ALA A O 1
ATOM 1698 N N . ASP A 1 206 ? 23.229 23.151 9.860 1.00 17.72 205 ASP A N 1
ATOM 1699 C CA . ASP A 1 206 ? 24.287 22.770 10.803 1.00 18.47 205 ASP A CA 1
ATOM 1700 C C . ASP A 1 206 ? 23.782 22.770 12.236 1.00 18.48 205 ASP A C 1
ATOM 1701 O O . ASP A 1 206 ? 24.208 21.943 13.066 1.00 19.00 205 ASP A O 1
ATOM 1706 N N . TYR A 1 207 ? 22.892 23.720 12.535 1.00 17.56 206 TYR A N 1
ATOM 1707 C CA . TYR A 1 207 ? 22.242 23.792 13.839 1.00 17.05 206 TYR A CA 1
ATOM 1708 C C . TYR A 1 207 ? 20.744 23.697 13.631 1.00 16.75 206 TYR A C 1
ATOM 1709 O O . TYR A 1 207 ? 20.240 24.278 12.689 1.00 15.68 206 TYR A O 1
ATOM 1718 N N . VAL A 1 208 ? 20.053 22.976 14.513 1.00 15.87 207 VAL A N 1
ATOM 1719 C CA . VAL A 1 208 ? 18.592 23.001 14.506 1.00 15.84 207 VAL A CA 1
ATOM 1720 C C . VAL A 1 208 ? 18.128 23.267 15.925 1.00 16.48 207 VAL A C 1
ATOM 1721 O O . VAL A 1 208 ? 18.440 22.487 16.843 1.00 17.01 207 VAL A O 1
ATOM 1725 N N . LEU A 1 209 ? 17.384 24.359 16.091 1.00 16.30 208 LEU A N 1
ATOM 1726 C CA . LEU A 1 209 ? 16.702 24.696 17.347 1.00 16.45 208 LEU A CA 1
ATOM 1727 C C . LEU A 1 209 ? 15.211 24.604 17.106 1.00 16.68 208 LEU A C 1
ATOM 1728 O O . LEU A 1 209 ? 14.707 25.205 16.155 1.00 17.37 208 LEU A O 1
ATOM 1733 N N . LYS A 1 210 ? 14.509 23.875 17.966 1.00 15.26 209 LYS A N 1
ATOM 1734 C CA . LYS A 1 210 ? 13.061 23.691 17.801 1.00 15.63 209 LYS A CA 1
ATOM 1735 C C . LYS A 1 210 ? 12.364 24.347 18.974 1.00 16.49 209 LYS A C 1
ATOM 1736 O O . LYS A 1 210 ? 12.741 24.113 20.118 1.00 16.61 209 LYS A O 1
ATOM 1742 N N . THR A 1 211 ? 11.372 25.190 18.691 1.00 15.30 210 THR A N 1
ATOM 1743 C CA . THR A 1 211 ? 10.575 25.781 19.776 1.00 16.31 210 THR A CA 1
ATOM 1744 C C . THR A 1 211 ? 9.190 25.159 19.799 1.00 16.86 210 THR A C 1
ATOM 1745 O O . THR A 1 211 ? 8.638 24.767 18.765 1.00 16.37 210 THR A O 1
ATOM 1749 N N . ARG A 1 212 ? 8.634 25.050 20.998 1.00 17.25 211 ARG A N 1
ATOM 1750 C CA . ARG A 1 212 ? 7.313 24.446 21.151 1.00 18.75 211 ARG A CA 1
ATOM 1751 C C . ARG A 1 212 ? 6.693 24.887 22.457 1.00 19.63 211 ARG A C 1
ATOM 1752 O O . ARG A 1 212 ? 7.400 25.319 23.362 1.00 19.86 211 ARG A O 1
ATOM 1760 N N . SER A 1 213 ? 5.372 24.762 22.533 1.00 20.23 212 SER A N 1
ATOM 1761 C CA . SER A 1 213 ? 4.592 25.167 23.697 1.00 21.09 212 SER A CA 1
ATOM 1762 C C . SER A 1 213 ? 4.028 23.942 24.404 1.00 22.21 212 SER A C 1
ATOM 1763 O O . SER A 1 213 ? 3.764 22.915 23.776 1.00 22.31 212 SER A O 1
ATOM 1766 N N . SER A 1 214 ? 3.843 24.072 25.713 1.00 23.21 213 SER A N 1
ATOM 1767 C CA . SER A 1 214 ? 3.180 23.061 26.517 1.00 25.78 213 SER A CA 1
ATOM 1768 C C . SER A 1 214 ? 2.097 23.810 27.293 1.00 26.59 213 SER A C 1
ATOM 1769 O O . SER A 1 214 ? 2.360 24.848 27.902 1.00 25.70 213 SER A O 1
ATOM 1772 N N . LEU A 1 215 ? 0.878 23.287 27.250 1.00 28.54 214 LEU A N 1
ATOM 1773 C CA . LEU A 1 215 ? -0.217 23.844 28.007 1.00 30.49 214 LEU A CA 1
ATOM 1774 C C . LEU A 1 215 ? -0.158 23.291 29.419 1.00 30.84 214 LEU A C 1
ATOM 1775 O O . LEU A 1 215 ? -0.262 22.073 29.635 1.00 32.57 214 LEU A O 1
ATOM 1780 N N . GLY A 1 216 ? 0.035 24.179 30.378 1.00 30.30 215 GLY A N 1
ATOM 1781 C CA . GLY A 1 216 ? 0.021 23.790 31.771 1.00 29.32 215 GLY A CA 1
ATOM 1782 C C . GLY A 1 216 ? -1.269 24.239 32.419 1.00 28.60 215 GLY A C 1
ATOM 1783 O O . GLY A 1 216 ? -1.980 25.105 31.911 1.00 26.56 215 GLY A O 1
ATOM 1784 N N . GLU A 1 217 ? -1.569 23.637 33.558 1.00 28.62 216 GLU A N 1
ATOM 1785 C CA . GLU A 1 217 ? -2.693 24.070 34.353 1.00 29.06 216 GLU A CA 1
ATOM 1786 C C . GLU A 1 217 ? -2.606 25.570 34.674 1.00 29.14 216 GLU A C 1
ATOM 1787 O O . GLU A 1 217 ? -3.617 26.287 34.662 1.00 28.62 216 GLU A O 1
ATOM 1793 N N . ASN A 1 218 ? -1.386 26.052 34.928 1.00 29.70 217 ASN A N 1
ATOM 1794 C CA . ASN A 1 218 ? -1.168 27.438 35.340 1.00 29.97 217 ASN A CA 1
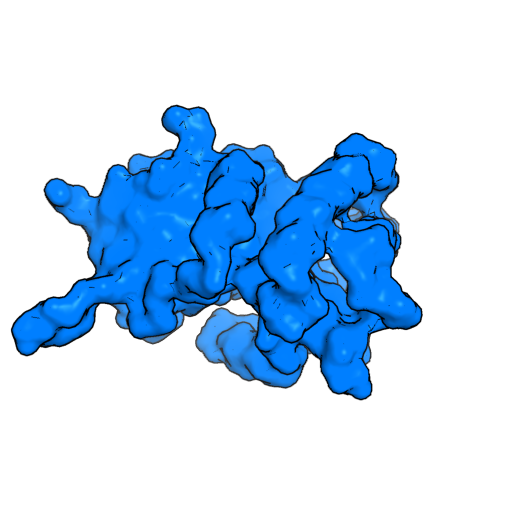ATOM 1795 C C . ASN A 1 218 ? -0.678 28.386 34.236 1.00 29.32 217 ASN A C 1
ATOM 1796 O O . ASN A 1 218 ? -0.312 29.534 34.504 1.00 30.28 217 ASN A O 1
ATOM 1801 N N . GLY A 1 219 ? -0.706 27.933 32.989 1.00 27.98 218 GLY A N 1
ATOM 1802 C CA . GLY A 1 219 ? -0.281 28.801 31.890 1.00 26.29 218 GLY A CA 1
ATOM 1803 C C . GLY A 1 219 ? 0.583 28.071 30.876 1.00 24.94 218 GLY A C 1
ATOM 1804 O O . GLY A 1 219 ? 0.890 26.904 31.043 1.00 25.06 218 GLY A O 1
ATOM 1805 N N . ILE A 1 220 ? 0.948 28.775 29.813 1.00 24.03 219 ILE A N 1
ATOM 1806 C CA . ILE A 1 220 ? 1.766 28.206 28.744 1.00 23.37 219 ILE A CA 1
ATOM 1807 C C . ILE A 1 220 ? 3.228 28.147 29.193 1.00 22.60 219 ILE A C 1
ATOM 1808 O O . ILE A 1 220 ? 3.721 29.080 29.845 1.00 24.51 219 ILE A O 1
ATOM 1813 N N . LYS A 1 221 ? 3.888 27.029 28.886 1.00 21.07 220 LYS A N 1
ATOM 1814 C CA . LYS A 1 221 ? 5.329 26.868 29.064 1.00 20.72 220 LYS A CA 1
ATOM 1815 C C . LYS A 1 221 ? 5.923 26.802 27.657 1.00 20.16 220 LYS A C 1
ATOM 1816 O O . LYS A 1 221 ? 5.459 26.018 26.819 1.00 20.57 220 LYS A O 1
ATOM 1822 N N . ARG A 1 222 ? 6.916 27.645 27.396 1.00 19.12 221 ARG A N 1
ATOM 1823 C CA . ARG A 1 222 ? 7.574 27.662 26.088 1.00 18.82 221 ARG A CA 1
ATOM 1824 C C . ARG A 1 222 ? 8.967 27.066 26.231 1.00 19.14 221 ARG A C 1
ATOM 1825 O O . ARG A 1 222 ? 9.691 27.405 27.165 1.00 18.59 221 ARG A O 1
ATOM 1833 N N . GLU A 1 223 ? 9.313 26.159 25.310 1.00 19.15 222 GLU A N 1
ATOM 1834 C CA . GLU A 1 223 ? 10.594 25.462 25.357 1.00 19.75 222 GLU A CA 1
ATOM 1835 C C . GLU A 1 223 ? 11.375 25.566 24.061 1.00 19.23 222 GLU A C 1
ATOM 1836 O O . GLU A 1 223 ? 10.796 25.508 22.974 1.00 18.74 222 GLU A O 1
ATOM 1842 N N . LEU A 1 224 ? 12.691 25.692 24.194 1.00 18.28 223 LEU A N 1
ATOM 1843 C CA . LEU A 1 224 ? 13.591 25.630 23.039 1.00 18.33 223 LEU A CA 1
ATOM 1844 C C . LEU A 1 224 ? 14.477 24.410 23.185 1.00 19.03 223 LEU A C 1
ATOM 1845 O O . LEU A 1 224 ? 15.150 24.251 24.210 1.00 18.85 223 LEU A O 1
ATOM 1850 N N . LEU A 1 225 ? 14.461 23.547 22.174 1.00 18.56 224 LEU A N 1
ATOM 1851 C CA . LEU A 1 225 ? 15.229 22.304 22.197 1.00 19.97 224 LEU A CA 1
ATOM 1852 C C . LEU A 1 225 ? 16.389 22.384 21.219 1.00 19.70 224 LEU A C 1
ATOM 1853 O O . LEU A 1 225 ? 16.191 22.741 20.063 1.00 19.01 224 LEU A O 1
ATOM 1858 N N . VAL A 1 226 ? 17.593 22.047 21.681 1.00 20.15 225 VAL A N 1
ATOM 1859 C CA . VAL A 1 226 ? 18.750 22.050 20.804 1.00 20.00 225 VAL A CA 1
ATOM 1860 C C . VAL A 1 226 ? 18.820 20.669 20.170 1.00 20.69 225 VAL A C 1
ATOM 1861 O O . VAL A 1 226 ? 19.322 19.715 20.767 1.00 22.09 225 VAL A O 1
ATOM 1865 N N . ILE A 1 227 ? 18.262 20.561 18.971 1.00 20.56 226 ILE A N 1
ATOM 1866 C CA . ILE A 1 227 ? 18.122 19.275 18.288 1.00 20.50 226 ILE A CA 1
ATOM 1867 C C . ILE A 1 227 ? 19.432 18.818 17.624 1.00 20.97 226 ILE A C 1
ATOM 1868 O O . ILE A 1 227 ? 19.763 17.623 17.637 1.00 21.22 226 ILE A O 1
ATOM 1873 N N . LYS A 1 228 ? 20.163 19.757 17.034 1.00 20.22 227 LYS A N 1
ATOM 1874 C CA . LYS A 1 228 ? 21.370 19.436 16.263 1.00 20.94 227 LYS A CA 1
ATOM 1875 C C . LYS A 1 228 ? 22.376 20.562 16.361 1.00 21.10 227 LYS A C 1
ATOM 1876 O O . LYS A 1 228 ? 22.000 21.730 16.285 1.00 18.89 227 LYS A O 1
ATOM 1882 N N . THR A 1 229 ? 23.657 20.206 16.554 1.00 22.01 228 THR A N 1
ATOM 1883 C CA . THR A 1 229 ? 24.772 21.158 16.509 1.00 23.44 228 THR A CA 1
ATOM 1884 C C . THR A 1 229 ? 25.928 20.472 15.772 1.00 24.22 228 THR A C 1
ATOM 1885 O O . THR A 1 229 ? 25.889 19.267 15.600 1.00 23.86 228 THR A O 1
ATOM 1889 N N . PRO A 1 230 ? 26.937 21.233 15.318 1.00 25.93 229 PRO A N 1
ATOM 1890 C CA . PRO A 1 230 ? 28.140 20.609 14.749 1.00 28.06 229 PRO A CA 1
ATOM 1891 C C . PRO A 1 230 ? 28.908 19.731 15.747 1.00 30.12 229 PRO A C 1
ATOM 1892 O O . PRO A 1 230 ? 29.608 18.799 15.317 1.00 31.15 229 PRO A O 1
ATOM 1896 N N . LYS A 1 231 ? 28.777 20.031 17.042 1.00 32.50 230 LYS A N 1
ATOM 1897 C CA . LYS A 1 231 ? 29.436 19.278 18.132 1.00 35.14 230 LYS A CA 1
ATOM 1898 C C . LYS A 1 231 ? 28.647 18.023 18.485 1.00 34.98 230 LYS A C 1
ATOM 1899 O O . LYS A 1 231 ? 28.556 17.084 17.697 1.00 36.37 230 LYS A O 1
ATOM 1905 N N . VAL A 1 237 ? 20.080 19.431 25.180 1.00 26.44 236 VAL A N 1
ATOM 1906 C CA . VAL A 1 237 ? 19.985 20.724 25.861 1.00 25.59 236 VAL A CA 1
ATOM 1907 C C . VAL A 1 237 ? 18.604 21.326 25.596 1.00 25.32 236 VAL A C 1
ATOM 1908 O O . VAL A 1 237 ? 18.172 21.415 24.442 1.00 24.64 236 VAL A O 1
ATOM 1912 N N . ARG A 1 238 ? 17.913 21.698 26.671 1.00 24.33 237 ARG A N 1
ATOM 1913 C CA . ARG A 1 238 ? 16.564 22.251 26.582 1.00 23.75 237 ARG A CA 1
ATOM 1914 C C . ARG A 1 238 ? 16.484 23.479 27.461 1.00 22.95 237 ARG A C 1
ATOM 1915 O O . ARG A 1 238 ? 17.036 23.502 28.572 1.00 22.40 237 ARG A O 1
ATOM 1923 N N . PHE A 1 239 ? 15.767 24.488 26.980 1.00 20.81 238 PHE A N 1
ATOM 1924 C CA . PHE A 1 239 ? 15.562 25.710 27.734 1.00 20.75 238 PHE A CA 1
ATOM 1925 C C . PHE A 1 239 ? 14.083 26.003 27.861 1.00 20.55 238 PHE A C 1
ATOM 1926 O O . PHE A 1 239 ? 13.313 25.760 26.920 1.00 21.01 238 PHE A O 1
ATOM 1934 N N . GLU A 1 240 ? 13.681 26.526 29.018 1.00 20.05 239 GLU A N 1
ATOM 1935 C CA . GLU A 1 240 ? 12.379 27.189 29.109 1.00 20.04 239 GLU A CA 1
ATOM 1936 C C . GLU A 1 240 ? 12.620 28.648 28.795 1.00 19.96 239 GLU A C 1
ATOM 1937 O O . GLU A 1 240 ? 13.666 29.184 29.152 1.00 19.83 239 GLU A O 1
ATOM 1943 N N . TYR A 1 241 ? 11.671 29.308 28.129 1.00 18.66 240 TYR A N 1
ATOM 1944 C CA . TYR A 1 241 ? 11.825 30.751 27.917 1.00 18.11 240 TYR A CA 1
ATOM 1945 C C . TYR A 1 241 ? 10.532 31.534 28.090 1.00 18.58 240 TYR A C 1
ATOM 1946 O O . TYR A 1 241 ? 9.428 30.973 28.055 1.00 18.19 240 TYR A O 1
ATOM 1955 N N . GLU A 1 242 ? 10.697 32.825 28.334 1.00 19.49 241 GLU A N 1
ATOM 1956 C CA . GLU A 1 242 ? 9.603 33.786 28.278 1.00 21.33 241 GLU A CA 1
ATOM 1957 C C . GLU A 1 242 ? 10.142 35.068 27.678 1.00 21.69 241 GLU A C 1
ATOM 1958 O O . GLU A 1 242 ? 11.303 35.123 27.300 1.00 22.25 241 GLU A O 1
ATOM 1964 N N . PHE A 1 243 ? 9.295 36.085 27.581 1.00 22.73 242 PHE A N 1
ATOM 1965 C CA . PHE A 1 243 ? 9.719 37.343 26.972 1.00 24.29 242 PHE A CA 1
ATOM 1966 C C . PHE A 1 243 ? 9.594 38.471 27.967 1.00 25.44 242 PHE A C 1
ATOM 1967 O O . PHE A 1 243 ? 8.592 38.574 28.661 1.00 25.99 242 PHE A O 1
ATOM 1975 N N . LYS A 1 244 ? 10.621 39.304 28.036 1.00 26.69 243 LYS A N 1
ATOM 1976 C CA . LYS A 1 244 ? 10.513 40.570 28.751 1.00 28.25 243 LYS A CA 1
ATOM 1977 C C . LYS A 1 244 ? 10.460 41.652 27.683 1.00 28.20 243 LYS A C 1
ATOM 1978 O O . LYS A 1 244 ? 11.482 42.010 27.102 1.00 27.82 243 LYS A O 1
ATOM 1984 N N . GLY A 1 245 ? 9.263 42.147 27.400 1.00 28.60 244 GLY A N 1
ATOM 1985 C CA . GLY A 1 245 ? 9.073 42.991 26.220 1.00 29.30 244 GLY A CA 1
ATOM 1986 C C . GLY A 1 245 ? 9.374 42.104 25.026 1.00 29.52 244 GLY A C 1
ATOM 1987 O O . GLY A 1 245 ? 8.758 41.057 24.861 1.00 29.95 244 GLY A O 1
ATOM 1988 N N . ASN A 1 246 ? 10.347 42.503 24.215 1.00 29.41 245 ASN A N 1
ATOM 1989 C CA . ASN A 1 246 ? 10.731 41.695 23.059 1.00 29.88 245 ASN A CA 1
ATOM 1990 C C . ASN A 1 246 ? 11.914 40.771 23.301 1.00 29.06 245 ASN A C 1
ATOM 1991 O O . ASN A 1 246 ? 12.271 39.972 22.425 1.00 29.14 245 ASN A O 1
ATOM 1996 N N . GLU A 1 247 ? 12.514 40.868 24.484 1.00 28.47 246 GLU A N 1
ATOM 1997 C CA . GLU A 1 247 ? 13.740 40.133 24.782 1.00 27.93 246 GLU A CA 1
ATOM 1998 C C . GLU A 1 247 ? 13.428 38.739 25.293 1.00 26.36 246 GLU A C 1
ATOM 1999 O O . GLU A 1 247 ? 12.750 38.601 26.318 1.00 25.96 246 GLU A O 1
ATOM 2005 N N . PRO A 1 248 ? 13.938 37.700 24.600 1.00 24.97 247 PRO A N 1
ATOM 2006 C CA . PRO A 1 248 ? 13.710 36.352 25.095 1.00 24.33 247 PRO A CA 1
ATOM 2007 C C . PRO A 1 248 ? 14.610 36.098 26.287 1.00 24.38 247 PRO A C 1
ATOM 2008 O O . PRO A 1 248 ? 15.801 36.440 26.269 1.00 25.20 247 PRO A O 1
ATOM 2012 N N . LYS A 1 249 ? 14.032 35.500 27.320 1.00 23.49 248 LYS A N 1
ATOM 2013 C CA . LYS A 1 249 ? 14.751 35.186 28.533 1.00 24.13 248 LYS A CA 1
ATOM 2014 C C . LYS A 1 249 ? 14.741 33.667 28.705 1.00 23.17 248 LYS A C 1
ATOM 2015 O O . LYS A 1 249 ? 13.680 33.074 28.883 1.00 23.03 248 LYS A O 1
ATOM 2021 N N . LEU A 1 250 ? 15.916 33.050 28.636 1.00 23.09 249 LEU A N 1
ATOM 2022 C CA . LEU A 1 250 ? 16.042 31.589 28.616 1.00 23.40 249 LEU A CA 1
ATOM 2023 C C . LEU A 1 250 ? 16.577 31.044 29.925 1.00 23.56 249 LEU A C 1
ATOM 2024 O O . LEU A 1 250 ? 17.373 31.702 30.576 1.00 24.49 249 LEU A O 1
ATOM 2029 N N . ARG A 1 251 ? 16.158 29.834 30.276 1.00 22.87 250 ARG A N 1
ATOM 2030 C CA . ARG A 1 251 ? 16.617 29.139 31.488 1.00 23.58 250 ARG A CA 1
ATOM 2031 C C . ARG A 1 251 ? 16.900 27.697 31.099 1.00 23.96 250 ARG A C 1
ATOM 2032 O O . ARG A 1 251 ? 16.003 26.991 30.642 1.00 22.69 250 ARG A O 1
ATOM 2040 N N . ARG A 1 252 ? 18.146 27.260 31.245 1.00 24.43 251 ARG A N 1
ATOM 2041 C CA . ARG A 1 252 ? 18.455 25.874 30.933 1.00 25.76 251 ARG A CA 1
ATOM 2042 C C . ARG A 1 252 ? 17.739 24.955 31.927 1.00 26.66 251 ARG A C 1
ATOM 2043 O O . ARG A 1 252 ? 17.812 25.176 33.146 1.00 26.16 251 ARG A O 1
ATOM 2051 N N . GLU A 1 253 ? 17.020 23.967 31.396 1.00 27.43 252 GLU A N 1
ATOM 2052 C CA . GLU A 1 253 ? 16.276 22.987 32.194 1.00 29.85 252 GLU A CA 1
ATOM 2053 C C . GLU A 1 253 ? 17.146 21.803 32.605 1.00 30.60 252 GLU A C 1
ATOM 2054 O O . GLU A 1 253 ? 18.119 21.480 31.932 1.00 30.59 252 GLU A O 1
ATOM 2060 N N . GLY A 1 254 ? 16.760 21.139 33.698 1.00 32.52 253 GLY A N 1
ATOM 2061 C CA . GLY A 1 254 ? 17.468 19.945 34.175 1.00 33.17 253 GLY A CA 1
ATOM 2062 C C . GLY A 1 254 ? 16.947 18.643 33.591 1.00 34.47 253 GLY A C 1
ATOM 2063 O O . GLY A 1 254 ? 16.059 18.635 32.723 1.00 35.20 253 GLY A O 1
ATOM 2064 N N . ASN B 2 1 ? 17.736 32.068 -0.607 1.00 22.07 1 ASN B N 1
ATOM 2065 C CA . ASN B 2 1 ? 17.563 31.514 0.761 1.00 20.78 1 ASN B CA 1
ATOM 2066 C C . ASN B 2 1 ? 18.843 31.573 1.558 1.00 21.26 1 ASN B C 1
ATOM 2067 O O . ASN B 2 1 ? 18.803 31.426 2.780 1.00 19.74 1 ASN B O 1
ATOM 2072 N N . ILE B 2 2 ? 19.975 31.755 0.863 1.00 21.66 2 ILE B N 1
ATOM 2073 C CA . ILE B 2 2 ? 21.268 31.847 1.514 1.00 23.14 2 ILE B CA 1
ATOM 2074 C C . ILE B 2 2 ? 22.075 33.034 0.980 1.00 22.87 2 ILE B C 1
ATOM 2075 O O . ILE B 2 2 ? 22.092 33.295 -0.232 1.00 21.73 2 ILE B O 1
ATOM 2080 N N . PHE B 2 3 ? 22.683 33.772 1.909 1.00 23.17 3 PHE B N 1
ATOM 2081 C CA . PHE B 2 3 ? 23.738 34.739 1.579 1.00 25.84 3 PHE B CA 1
ATOM 2082 C C . PHE B 2 3 ? 25.121 34.117 1.799 1.00 26.73 3 PHE B C 1
ATOM 2083 O O . PHE B 2 3 ? 26.106 34.398 1.094 1.00 28.33 3 PHE B O 1
#

InterPro domains:
  IPR027417 P-loop containing nucleoside triphosphate hydrolase [G3DSA:3.40.50.300] (1-252)

Solvent-accessible surface area: 11424 Å² total; per-residue (Å²): 96,20,29,0,23,11,122,41,0,28,144,55,15,24,101,0,134,93,89,6,15,0,0,3,5,4,54,46,86,63,0,79,0,54,20,2,0,2,25,0,0,2,100,4,1,108,68,62,20,0,0,0,0,0,0,13,18,39,50,18,122,60,0,24,175,24,0,64,116,10,58,1,58,0,69,128,46,2,99,90,81,52,3,8,0,0,4,0,32,3,22,53,98,69,140,88,76,34,17,88,79,11,129,65,140,24,28,8,132,39,0,5,68,50,7,1,104,0,0,47,63,12,0,114,65,6,80,108,91,95,24,25,125,79,56,43,6,4,0,0,0,0,0,1,4,5,0,40,124,61,11,64,41,91,55,1,42,129,1,2,80,42,6,31,106,29,29,172,44,25,44,0,8,104,126,37,54,83,3,1,4,0,1,0,1,24,15,64,130,27,162,122,0,17,131,20,0,48,193,69,2,58,10,0,2,34,0,67,33,50,168,31,183,155,40,78,73,44,11,1,15,23,80,65,37,70,202,70,96,0,50,6,118,34,141,68,44,72,6,87,14,125,110,30,124,5,18,1

CATH classification: 3.40.50.300

B-factor: mean 24.4, std 7.66, range [6.98, 56.18]

Organism: Pyrococcus horikoshii (strain ATCC 700860 / DSM 12428 / JCM 9974 / NBRC 100139 / OT-3) (NCBI:txid70601)

Foldseek 3Di:
DAALLAVVCCVPVNHDDWQFEEEEEAAAVVLPSVLSVLLSVLVQVVVQAAEEEEQQADDPVVVQVSNVLVVDRPQVCQVVLRYAYADNNCQVVVHHRRYHHQDDDDFLQPPLVSVLVSLLVSQVVCVVVVSNPPHAYEYEYNALQSVVVPYPLVSSLSSVVVNVVCLVDRCSNVVGDHHYYYHYHYHCNDVVSVVVVVVRGQWYKYWDWDQDPVGIWIKIDGPHHVVAMWTWDDDSSRIDTDTDD

Radius of gyration: 17.43 Å; Cα contacts (8 Å, |Δi|>4): 483; chains: 2; bounding box: 38×39×50 Å

Secondary structure (DSSP, 8-state):
-B--SSHHHHHHH-PBPTT-EEEEEE-SGGG-HHHHHHHHHHHHHHTT-EEEEEE-SS-HHHHHHHHHHTT--HHHHHHTTSEEEE-HHHHHHT--TTEE---S---TTTHHHHHHHHHHHHHHHHHHTT-STT--EEEEEETGGGGGGTS-HHHHHHHHHHHHHHHHH-HHHHSS---EEEEEEES-S-HHHHHHHHHH-SEEEEEEEEEETTEEEEEEEEEE----EEEEEEETTEEEEEE--/---